Protein AF-A0A8T3RHA5-F1 (afdb_monomer)

Mean predicted aligned error: 19.1 Å

Structure (mmCIF, N/CA/C/O backbone):
data_AF-A0A8T3RHA5-F1
#
_entry.id   AF-A0A8T3RHA5-F1
#
loop_
_atom_site.group_PDB
_atom_site.id
_atom_site.type_symbol
_atom_site.label_atom_id
_atom_site.label_alt_id
_atom_site.label_comp_id
_atom_site.label_asym_id
_atom_site.label_entity_id
_atom_site.label_seq_id
_atom_site.pdbx_PDB_ins_code
_atom_site.Cartn_x
_atom_site.Cartn_y
_atom_site.Cartn_z
_atom_site.occupancy
_atom_site.B_iso_or_equiv
_atom_site.auth_seq_id
_atom_site.auth_comp_id
_atom_site.auth_asym_id
_atom_site.auth_atom_id
_atom_site.pdbx_PDB_model_num
ATOM 1 N N . MET A 1 1 ? -6.673 47.147 -13.069 1.00 56.84 1 MET A N 1
ATOM 2 C CA . MET A 1 1 ? -6.233 45.785 -12.680 1.00 56.84 1 MET A CA 1
ATOM 3 C C . MET A 1 1 ? -7.404 44.906 -12.235 1.00 56.84 1 MET A C 1
ATOM 5 O O . MET A 1 1 ? -7.231 43.702 -12.111 1.00 56.84 1 MET A O 1
ATOM 9 N N . ASP A 1 2 ? -8.610 45.458 -12.094 1.00 55.16 2 ASP A N 1
ATOM 10 C CA . ASP A 1 2 ? -9.750 44.771 -11.469 1.00 55.16 2 ASP A CA 1
ATOM 11 C C . ASP A 1 2 ? -10.465 43.754 -12.381 1.00 55.16 2 ASP A C 1
ATOM 13 O O . ASP A 1 2 ? -11.066 42.797 -11.902 1.00 55.16 2 ASP A O 1
ATOM 17 N N . ILE A 1 3 ? -10.324 43.883 -13.705 1.00 59.19 3 ILE A N 1
ATOM 18 C CA . ILE A 1 3 ? -10.953 42.976 -14.688 1.00 59.19 3 ILE A CA 1
ATOM 19 C C . ILE A 1 3 ? -10.287 41.585 -14.699 1.00 59.19 3 ILE A C 1
ATOM 21 O O . ILE A 1 3 ? -10.956 40.574 -14.906 1.00 59.19 3 ILE A O 1
ATOM 25 N N . ILE A 1 4 ? -8.981 41.507 -14.419 1.00 63.56 4 ILE A N 1
ATOM 26 C CA . ILE A 1 4 ? -8.232 40.237 -14.421 1.00 63.56 4 ILE A CA 1
ATOM 27 C C . ILE A 1 4 ? -8.604 39.385 -13.195 1.00 63.56 4 ILE A C 1
ATOM 29 O O . ILE A 1 4 ? -8.709 38.164 -13.297 1.00 63.56 4 ILE A O 1
ATOM 33 N N . ILE A 1 5 ? -8.889 40.024 -12.055 1.00 67.12 5 ILE A N 1
ATOM 34 C CA . ILE A 1 5 ? -9.324 39.332 -10.833 1.00 67.12 5 ILE A CA 1
ATOM 35 C C . ILE A 1 5 ? -10.761 38.805 -10.996 1.00 67.12 5 ILE A C 1
ATOM 37 O O . ILE A 1 5 ? -11.051 37.677 -10.596 1.00 67.12 5 ILE A O 1
ATOM 41 N N . ALA A 1 6 ? -11.644 39.559 -11.662 1.00 62.78 6 ALA A N 1
ATOM 42 C CA . ALA A 1 6 ? -13.020 39.129 -11.922 1.00 62.78 6 ALA A CA 1
ATOM 43 C C . ALA A 1 6 ? -13.108 37.901 -12.856 1.00 62.78 6 ALA A C 1
ATOM 45 O O . ALA A 1 6 ? -13.913 36.998 -12.616 1.00 62.78 6 ALA A O 1
ATOM 46 N N . LEU A 1 7 ? -12.246 37.815 -13.878 1.00 65.19 7 LEU A N 1
ATOM 47 C CA . LEU A 1 7 ? -12.200 36.667 -14.796 1.00 65.19 7 LEU A CA 1
ATOM 48 C C . LEU A 1 7 ? -11.709 35.377 -14.116 1.00 65.19 7 LEU A C 1
ATOM 50 O O . LEU A 1 7 ? -12.211 34.294 -14.422 1.00 65.19 7 LEU A O 1
ATOM 54 N N . GLY A 1 8 ? -10.788 35.485 -13.153 1.00 70.00 8 GLY A N 1
ATOM 55 C CA . GLY A 1 8 ? -10.297 34.333 -12.390 1.00 70.00 8 GLY A CA 1
ATOM 56 C C . GLY A 1 8 ? -11.379 33.677 -11.525 1.00 70.00 8 GLY A C 1
ATOM 57 O O . GLY A 1 8 ? -11.488 32.451 -11.484 1.00 70.00 8 GLY A O 1
ATOM 58 N N . ILE A 1 9 ? -12.231 34.48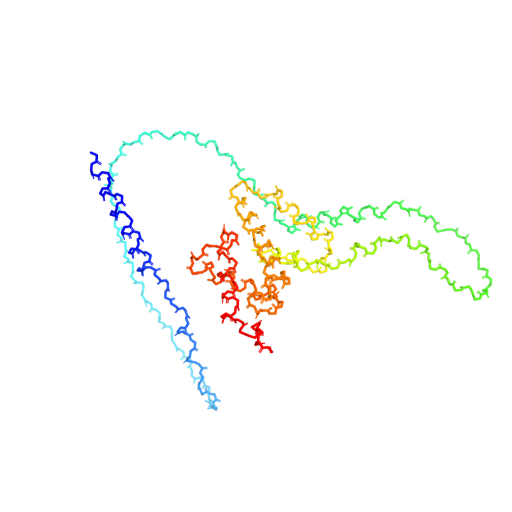5 -10.886 1.00 75.44 9 ILE A N 1
ATOM 59 C CA . ILE A 1 9 ? -13.325 33.986 -10.035 1.00 75.44 9 ILE A CA 1
ATOM 60 C C . ILE A 1 9 ? -14.419 33.327 -10.885 1.00 75.44 9 ILE A C 1
ATOM 62 O O . ILE A 1 9 ? -14.940 32.271 -10.522 1.00 75.44 9 ILE A O 1
ATOM 66 N N . PHE A 1 10 ? -14.730 33.902 -12.050 1.00 77.06 10 PHE A N 1
ATOM 67 C CA . PHE A 1 10 ? -15.734 33.337 -12.950 1.00 77.06 10 PHE A CA 1
ATOM 68 C C . PHE A 1 10 ? -15.288 31.987 -13.536 1.00 77.06 10 PHE A C 1
ATOM 70 O O . PHE A 1 10 ? -16.080 31.046 -13.598 1.00 77.06 10 PHE A O 1
ATOM 77 N N . GLY A 1 11 ? -14.000 31.845 -13.876 1.00 79.69 11 GLY A N 1
ATOM 78 C CA . GLY A 1 11 ? -13.429 30.573 -14.331 1.00 79.69 11 GLY A CA 1
ATOM 79 C C . GLY A 1 11 ? -13.505 29.463 -13.275 1.00 79.69 11 GLY A C 1
ATOM 80 O O . GLY A 1 11 ? -13.880 28.334 -13.594 1.00 79.69 11 GLY A O 1
ATOM 81 N N . ALA A 1 12 ? -13.230 29.786 -12.007 1.00 78.56 12 ALA A N 1
ATOM 82 C CA . ALA A 1 12 ? -13.318 28.824 -10.906 1.00 78.56 12 ALA A CA 1
ATOM 83 C C . ALA A 1 12 ? -14.761 28.349 -10.646 1.00 78.56 12 ALA A C 1
ATOM 85 O O . ALA A 1 12 ? -14.984 27.162 -10.395 1.00 78.56 12 ALA A O 1
ATOM 86 N N . LEU A 1 13 ? -15.750 29.243 -10.764 1.00 81.88 13 LEU A N 1
ATOM 87 C CA . LEU A 1 13 ? -17.167 28.892 -10.616 1.00 81.88 13 LEU A CA 1
ATOM 88 C C . LEU A 1 13 ? -17.661 27.991 -11.753 1.00 81.88 13 LEU A C 1
ATOM 90 O O . LEU A 1 13 ? -18.338 26.997 -11.491 1.00 81.88 13 LEU A O 1
ATOM 94 N N . LEU A 1 14 ? -17.281 28.280 -13.001 1.00 85.75 14 LEU A N 1
ATOM 95 C CA . LEU A 1 14 ? -17.643 27.432 -14.140 1.00 85.75 14 LEU A CA 1
ATOM 96 C C . LEU A 1 14 ? -17.007 26.040 -14.047 1.00 85.75 14 LEU A C 1
ATOM 98 O O . LEU A 1 14 ? -17.673 25.044 -14.331 1.00 85.75 14 LEU A O 1
ATOM 102 N N . PHE A 1 15 ? -15.756 25.952 -13.588 1.00 80.94 15 PHE A N 1
ATOM 103 C CA . PHE A 1 15 ? -15.087 24.668 -13.378 1.00 80.94 15 PHE A CA 1
ATOM 104 C C . PHE A 1 15 ? -15.771 23.835 -12.282 1.00 80.94 15 PHE A C 1
ATOM 106 O O . PHE A 1 15 ? -15.967 22.630 -12.447 1.00 80.94 15 PHE A O 1
ATOM 113 N N . TRP A 1 16 ? -16.215 24.470 -11.193 1.00 83.25 16 TRP A N 1
ATOM 114 C CA . TRP A 1 16 ? -16.942 23.781 -10.125 1.00 83.25 16 TRP A CA 1
ATOM 115 C C . TRP A 1 16 ? -18.323 23.278 -10.580 1.00 83.25 16 TRP A C 1
ATOM 117 O O . TRP A 1 16 ? -18.682 22.130 -10.315 1.00 83.25 16 TRP A O 1
ATOM 127 N N . VAL A 1 17 ? -19.068 24.082 -11.350 1.00 85.94 17 VAL A N 1
ATOM 128 C CA . VAL A 1 17 ? -20.358 23.670 -11.941 1.00 85.94 17 VAL A CA 1
ATOM 129 C C . VAL A 1 17 ? -20.178 22.522 -12.944 1.00 85.94 17 VAL A C 1
ATOM 131 O O . VAL A 1 17 ? -20.989 21.591 -12.973 1.00 85.94 17 VAL A O 1
ATOM 134 N N . PHE A 1 18 ? -19.096 22.531 -13.726 1.00 85.38 18 PHE A N 1
ATOM 135 C CA . PHE A 1 18 ? -18.780 21.453 -14.667 1.00 85.38 18 PHE A CA 1
ATOM 136 C C . PHE A 1 18 ? -18.506 20.116 -13.959 1.00 85.38 18 PHE A C 1
ATOM 138 O O . PHE A 1 18 ? -18.951 19.071 -14.434 1.00 85.38 18 PHE A O 1
ATOM 145 N N . ILE A 1 19 ? -17.840 20.138 -12.796 1.00 80.69 19 ILE A N 1
ATOM 146 C CA . ILE A 1 19 ? -17.592 18.933 -11.986 1.00 80.69 19 ILE A CA 1
ATOM 147 C C . ILE A 1 19 ? -18.890 18.376 -11.385 1.00 80.69 19 ILE A C 1
ATOM 149 O O . ILE A 1 19 ? -19.066 17.160 -11.329 1.00 80.69 19 ILE A O 1
ATOM 153 N N . ILE A 1 20 ? -19.816 19.237 -10.953 1.00 81.69 20 ILE A N 1
ATOM 154 C CA . ILE A 1 20 ? -21.086 18.789 -10.358 1.00 81.69 20 ILE A CA 1
ATOM 155 C C . ILE A 1 20 ? -22.026 18.192 -11.412 1.00 81.69 20 ILE A C 1
ATOM 157 O O . ILE A 1 20 ? -22.727 17.222 -11.129 1.00 81.69 20 ILE A O 1
ATOM 161 N N . THR A 1 21 ? -22.038 18.752 -12.623 1.00 81.19 21 THR A N 1
ATOM 162 C CA . THR A 1 21 ? -22.950 18.321 -13.696 1.00 81.19 21 THR A CA 1
ATOM 163 C C . THR A 1 21 ? -22.458 17.080 -14.441 1.00 81.19 21 THR A C 1
ATOM 165 O O . THR A 1 21 ? -23.276 16.244 -14.811 1.00 81.19 21 THR A O 1
ATOM 168 N N . ASN A 1 22 ? -21.142 16.884 -14.585 1.00 77.56 22 ASN A N 1
ATOM 169 C CA . ASN A 1 22 ? -20.560 15.686 -15.210 1.00 77.56 22 ASN A CA 1
ATOM 170 C C . ASN A 1 22 ? -20.250 14.566 -14.211 1.00 77.56 22 ASN A C 1
ATOM 172 O O . ASN A 1 22 ? -19.233 13.878 -14.320 1.00 77.56 22 ASN A O 1
ATOM 176 N N . LYS A 1 23 ? -21.124 14.356 -13.225 1.00 74.81 23 LYS A N 1
ATOM 177 C CA . LYS A 1 23 ? -21.030 13.171 -12.374 1.00 74.81 23 LYS A CA 1
ATOM 178 C C . LYS A 1 23 ? -21.455 11.958 -13.220 1.00 74.81 23 LYS A C 1
ATOM 180 O O . LYS A 1 23 ? -22.607 11.922 -13.654 1.00 74.81 23 LYS A O 1
ATOM 185 N N . PRO A 1 24 ? -20.565 10.990 -13.513 1.00 67.75 24 PRO A N 1
ATOM 186 C CA . PRO A 1 24 ? -20.936 9.832 -14.318 1.00 67.75 24 PRO A CA 1
ATOM 187 C C . PRO A 1 24 ? -22.054 9.065 -13.607 1.00 67.75 24 PRO A C 1
ATOM 189 O O . PRO A 1 24 ? -21.967 8.822 -12.402 1.00 67.75 24 PRO A O 1
ATOM 192 N N . ALA A 1 25 ? -23.110 8.728 -14.350 1.00 63.47 25 ALA A N 1
ATOM 193 C CA . ALA A 1 25 ? -24.242 7.970 -13.835 1.00 63.47 25 ALA A CA 1
ATOM 194 C C . ALA A 1 25 ? -23.760 6.650 -13.211 1.00 63.47 25 ALA A C 1
ATOM 196 O O . ALA A 1 25 ? -22.963 5.928 -13.813 1.00 63.47 25 ALA A O 1
ATOM 197 N N . ASP A 1 26 ? -24.235 6.360 -11.998 1.00 59.19 26 ASP A N 1
ATOM 198 C CA . ASP A 1 26 ? -23.922 5.134 -11.268 1.00 59.19 26 ASP A CA 1
ATOM 199 C C . ASP A 1 26 ? -24.308 3.898 -12.110 1.00 59.19 26 ASP A C 1
ATOM 201 O O . ASP A 1 26 ? -25.486 3.716 -12.427 1.00 59.19 26 ASP A O 1
ATOM 205 N N . PRO A 1 27 ? -23.361 3.006 -12.460 1.00 61.28 27 PRO A N 1
ATOM 206 C CA . PRO A 1 27 ? -23.638 1.826 -13.284 1.00 61.28 27 PRO A CA 1
ATOM 207 C C . PRO A 1 27 ? -24.358 0.695 -12.525 1.00 61.28 27 PRO A C 1
ATOM 209 O O . PRO A 1 27 ? -24.474 -0.416 -13.032 1.00 61.28 27 PRO A O 1
ATOM 212 N N . THR A 1 28 ? -24.843 0.934 -11.306 1.00 51.81 28 THR A N 1
ATOM 213 C CA . THR A 1 28 ? -25.409 -0.098 -10.420 1.00 51.81 28 THR A CA 1
ATOM 214 C C . THR A 1 28 ? -26.910 -0.344 -10.608 1.00 51.81 28 THR A C 1
ATOM 216 O O . THR A 1 28 ? -27.494 -1.107 -9.842 1.00 51.81 28 THR A O 1
ATOM 219 N N . LEU A 1 29 ? -27.544 0.236 -11.635 1.00 49.81 29 LEU A N 1
ATOM 220 C CA . LEU A 1 29 ? -28.991 0.108 -11.871 1.00 49.81 29 LEU A CA 1
ATOM 221 C C . LEU A 1 29 ? -29.385 -0.778 -13.071 1.00 49.81 29 LEU A C 1
ATOM 223 O O . LEU A 1 29 ? -30.520 -0.704 -13.533 1.00 49.81 29 LEU A O 1
ATOM 227 N N . ILE A 1 30 ? -28.485 -1.640 -13.563 1.00 54.25 30 ILE A N 1
ATOM 228 C CA . ILE A 1 30 ? -28.782 -2.617 -14.631 1.00 54.25 30 ILE A CA 1
ATOM 229 C C . ILE A 1 30 ? -28.371 -4.033 -14.200 1.00 54.25 30 ILE A C 1
ATOM 231 O O . ILE A 1 30 ? -27.588 -4.694 -14.866 1.00 54.25 30 ILE A O 1
ATOM 235 N N . GLU A 1 31 ? -28.867 -4.527 -13.066 1.00 49.19 31 GLU A N 1
ATOM 236 C CA . GLU A 1 31 ? -28.728 -5.958 -12.745 1.00 49.19 31 GLU A CA 1
ATOM 237 C C . GLU A 1 31 ? -29.853 -6.448 -11.829 1.00 49.19 31 GLU A C 1
ATOM 239 O O . GLU A 1 31 ? -29.610 -6.917 -10.729 1.00 49.19 31 GLU A O 1
ATOM 244 N N . ASN A 1 32 ? -31.115 -6.293 -12.251 1.00 47.75 32 ASN A N 1
ATOM 245 C CA . ASN A 1 32 ? -32.265 -6.903 -11.563 1.00 47.75 32 ASN A CA 1
ATOM 246 C C . ASN A 1 32 ? -33.458 -7.182 -12.506 1.00 47.75 32 ASN A C 1
ATOM 248 O O . ASN A 1 32 ? -34.603 -6.945 -12.138 1.00 47.75 32 ASN A O 1
ATOM 252 N N . GLN A 1 33 ? -33.221 -7.690 -13.726 1.00 47.31 33 GLN A N 1
ATOM 253 C CA . GLN A 1 33 ? -34.305 -8.120 -14.637 1.00 47.31 33 GLN A CA 1
ATOM 254 C C . GLN A 1 33 ? -34.046 -9.439 -15.395 1.00 47.31 33 GLN A C 1
ATOM 256 O O . GLN A 1 33 ? -34.536 -9.635 -16.501 1.00 47.31 33 GLN A O 1
ATOM 261 N N . THR A 1 34 ? -33.339 -10.406 -14.805 1.00 50.22 34 THR A N 1
ATOM 262 C CA . THR A 1 34 ? -33.250 -11.764 -15.384 1.00 50.22 34 THR A CA 1
ATOM 263 C C . THR A 1 34 ? -33.382 -12.853 -14.323 1.00 50.22 34 THR A C 1
ATOM 265 O O . THR A 1 34 ? -32.502 -13.689 -14.130 1.00 50.22 34 THR A O 1
ATOM 268 N N . LYS A 1 35 ? -34.515 -12.883 -13.610 1.00 51.19 35 LYS A N 1
ATOM 269 C CA . LYS A 1 35 ? -34.868 -14.059 -12.802 1.00 51.19 35 LYS A CA 1
ATOM 270 C C . LYS A 1 35 ? -36.374 -14.285 -12.701 1.00 51.19 35 LYS A C 1
ATOM 272 O O . LYS A 1 35 ? -36.969 -14.098 -11.650 1.00 51.19 35 LYS A O 1
ATOM 277 N N . ALA A 1 36 ? -36.972 -14.757 -13.787 1.00 48.94 36 ALA A N 1
ATOM 278 C CA . ALA A 1 36 ? -38.169 -15.589 -13.733 1.00 48.94 36 ALA A CA 1
ATOM 279 C C . ALA A 1 36 ? -38.275 -16.417 -15.021 1.00 48.94 36 ALA A C 1
ATOM 281 O O . ALA A 1 36 ? -37.800 -16.004 -16.073 1.00 48.94 36 ALA A O 1
ATOM 282 N N . THR A 1 37 ? -38.918 -17.579 -14.914 1.00 44.78 37 THR A N 1
ATOM 283 C CA . THR A 1 37 ? -39.354 -18.478 -15.999 1.00 44.78 37 THR A CA 1
ATOM 284 C C . THR A 1 37 ? -38.278 -19.253 -16.775 1.00 44.78 37 THR A C 1
ATOM 286 O O . THR A 1 37 ? -37.829 -18.869 -17.848 1.00 44.78 37 THR A O 1
ATOM 289 N N . ARG A 1 38 ? -37.970 -20.463 -16.285 1.00 40.91 38 ARG A N 1
ATOM 290 C CA . ARG A 1 38 ? -37.668 -21.609 -17.157 1.00 40.91 38 ARG A CA 1
ATOM 291 C C . ARG A 1 38 ? -38.440 -22.829 -16.660 1.00 40.91 38 ARG A C 1
ATOM 293 O O . ARG A 1 38 ? -37.955 -23.611 -15.851 1.00 40.91 38 ARG A O 1
ATOM 300 N N . GLY A 1 39 ? -39.678 -22.929 -17.129 1.00 41.97 39 GLY A N 1
ATOM 301 C CA . GLY A 1 39 ? -40.502 -24.127 -17.092 1.00 41.97 39 GLY A CA 1
ATOM 302 C C . GLY A 1 39 ? -41.036 -24.367 -18.500 1.00 41.97 39 GLY A C 1
ATOM 303 O O . GLY A 1 39 ? -41.686 -23.489 -19.046 1.00 41.97 39 GLY A O 1
ATOM 304 N N . SER A 1 40 ? -40.698 -25.535 -19.047 1.00 43.31 40 SER A N 1
ATOM 305 C CA . SER A 1 40 ? -41.425 -26.316 -20.057 1.00 43.31 40 SER A CA 1
ATOM 306 C C . SER A 1 40 ? -41.926 -25.645 -21.353 1.00 43.31 40 SER A C 1
ATOM 308 O O . SER A 1 40 ? -42.877 -24.874 -21.336 1.00 43.31 40 SER A O 1
ATOM 310 N N . GLY A 1 41 ? -41.417 -26.129 -22.494 1.00 41.72 41 GLY A N 1
ATOM 311 C CA . GLY A 1 41 ? -42.283 -26.436 -23.641 1.00 41.72 41 GLY A CA 1
ATOM 312 C C . GLY A 1 41 ? -42.089 -25.644 -24.942 1.00 41.72 41 GLY A C 1
ATOM 313 O O . GLY A 1 41 ? -42.425 -24.472 -25.018 1.00 41.72 41 GLY A O 1
ATOM 314 N N . ALA A 1 42 ? -41.719 -26.404 -25.979 1.00 46.38 42 ALA A N 1
ATOM 315 C CA . ALA A 1 42 ? -42.037 -26.250 -27.409 1.00 46.38 42 ALA A CA 1
ATOM 316 C C . ALA A 1 42 ? -41.146 -25.370 -28.334 1.00 46.38 42 ALA A C 1
ATOM 318 O O . ALA A 1 42 ? -40.593 -24.364 -27.890 1.00 46.38 42 ALA A O 1
ATOM 319 N N . PRO A 1 43 ? -40.980 -25.767 -29.625 1.00 61.44 43 PRO A N 1
ATOM 320 C CA . PRO A 1 43 ? -40.011 -25.180 -30.561 1.00 61.44 43 PRO A CA 1
ATOM 321 C C . PRO A 1 43 ? -40.621 -24.314 -31.695 1.00 61.44 43 PRO A C 1
ATOM 323 O O . PRO A 1 43 ? -41.691 -24.649 -32.191 1.00 61.44 43 PRO A O 1
ATOM 326 N N . LEU A 1 44 ? -39.828 -23.321 -32.165 1.00 45.72 44 LEU A N 1
ATOM 327 C CA . LEU A 1 44 ? -39.878 -22.551 -33.448 1.00 45.72 44 LEU A CA 1
ATOM 328 C C . LEU A 1 44 ? -41.173 -21.746 -33.760 1.00 45.72 44 LEU A C 1
ATOM 330 O O . LEU A 1 44 ? -42.209 -22.074 -33.192 1.00 45.72 44 LEU A O 1
ATOM 334 N N . PRO A 1 45 ? -41.177 -20.689 -34.624 1.00 54.44 45 PRO A N 1
ATOM 335 C CA . PRO A 1 45 ? -40.266 -20.331 -35.736 1.00 54.44 45 PRO A CA 1
ATOM 336 C C . PRO A 1 45 ? -39.661 -18.897 -35.649 1.00 54.44 45 PRO A C 1
ATOM 338 O O . PRO A 1 45 ? -40.075 -18.086 -34.832 1.00 54.44 45 PRO A O 1
ATOM 341 N N . GLU A 1 46 ? -38.494 -18.620 -36.243 1.00 51.50 46 GLU A N 1
ATOM 342 C CA . GLU A 1 46 ? -38.255 -18.028 -37.584 1.00 51.50 46 GLU A CA 1
ATOM 343 C C . GLU A 1 46 ? -38.849 -16.620 -37.828 1.00 51.50 46 GLU A C 1
ATOM 345 O O . GLU A 1 46 ? -40.034 -16.387 -37.623 1.00 51.50 46 GLU A O 1
ATOM 350 N N . GLN A 1 47 ? -38.005 -15.741 -38.399 1.00 42.34 47 GLN A N 1
ATOM 351 C CA . GLN A 1 47 ? -38.253 -14.363 -38.873 1.00 42.34 47 GLN A CA 1
ATOM 352 C C . GLN A 1 47 ? -38.196 -13.282 -37.767 1.00 42.34 47 GLN A C 1
ATOM 354 O O . GLN A 1 47 ? -38.670 -13.479 -36.663 1.00 42.34 47 GLN A O 1
ATOM 359 N N . ARG A 1 48 ? -37.610 -12.093 -37.955 1.00 41.00 48 ARG A N 1
ATOM 360 C CA . ARG A 1 48 ? -37.459 -11.293 -39.174 1.00 41.00 48 ARG A CA 1
ATOM 361 C C . ARG A 1 48 ? -36.403 -10.200 -38.951 1.00 41.00 48 ARG A C 1
ATOM 363 O O . ARG A 1 48 ? -36.302 -9.642 -37.862 1.00 41.00 48 ARG A O 1
ATOM 370 N N . ALA A 1 49 ? -35.662 -9.889 -40.008 1.00 50.38 49 ALA A N 1
ATOM 371 C CA . ALA A 1 49 ? -34.832 -8.700 -40.132 1.00 50.38 49 ALA A CA 1
ATOM 372 C C . ALA A 1 49 ? -35.678 -7.408 -40.134 1.00 50.38 49 ALA A C 1
ATOM 374 O O . ALA A 1 49 ? -36.797 -7.399 -40.649 1.00 50.38 49 ALA A O 1
ATOM 375 N N . GLY A 1 50 ? -35.106 -6.330 -39.597 1.00 47.78 50 GLY A N 1
ATOM 376 C CA . GLY A 1 50 ? -35.582 -4.945 -39.679 1.00 47.78 50 GLY A CA 1
ATOM 377 C C . GLY A 1 50 ? -34.477 -4.041 -39.116 1.00 47.78 50 GLY A C 1
ATOM 378 O O . GLY A 1 50 ? -34.222 -4.091 -37.920 1.00 47.78 50 GLY A O 1
ATOM 379 N N . ASP A 1 51 ? -33.549 -3.522 -39.919 1.00 43.31 51 ASP A N 1
ATOM 380 C CA . ASP A 1 51 ? -33.618 -2.302 -40.742 1.00 43.31 51 ASP A CA 1
ATOM 381 C C . ASP A 1 51 ? -33.908 -1.001 -39.968 1.00 43.31 51 ASP A C 1
ATOM 383 O O . ASP A 1 51 ? -34.967 -0.864 -39.363 1.00 43.31 51 ASP A O 1
ATOM 387 N N . ARG A 1 52 ? -32.999 -0.021 -40.159 1.00 45.84 52 ARG A N 1
ATOM 388 C CA . ARG A 1 52 ? -33.152 1.446 -39.973 1.00 45.84 52 ARG A CA 1
ATOM 389 C C . ARG A 1 52 ? -33.298 1.950 -38.520 1.00 45.84 52 ARG A C 1
ATOM 391 O O . ARG A 1 52 ? -34.022 1.386 -37.726 1.00 45.84 52 ARG A O 1
ATOM 398 N N . GLN A 1 53 ? -32.652 3.028 -38.066 1.00 44.56 53 GLN A N 1
ATOM 399 C CA . GLN A 1 53 ? -32.281 4.283 -38.728 1.00 44.56 53 GLN A CA 1
ATOM 400 C C . GLN A 1 53 ? -31.198 5.015 -37.902 1.00 44.56 53 GLN A C 1
ATOM 402 O O . GLN A 1 53 ? -31.349 5.191 -36.694 1.00 44.56 53 GLN A O 1
ATOM 407 N N . GLN A 1 54 ? -30.142 5.494 -38.569 1.00 48.44 54 GLN A N 1
ATOM 408 C CA . GLN A 1 54 ? -29.392 6.682 -38.141 1.00 48.44 54 GLN A CA 1
ATOM 409 C C . GLN A 1 54 ? -30.310 7.913 -38.197 1.00 48.44 54 GLN A C 1
ATOM 411 O O . GLN A 1 54 ? -31.173 7.993 -39.076 1.00 48.44 54 GLN A O 1
ATOM 416 N N . PRO A 1 55 ? -30.035 8.924 -37.365 1.00 58.06 55 PRO A N 1
ATOM 417 C CA . PRO A 1 55 ? -29.868 10.246 -37.952 1.00 58.06 55 PRO A CA 1
ATOM 418 C C . PRO A 1 55 ? -28.513 10.865 -37.603 1.00 58.06 55 PRO A C 1
ATOM 420 O O . PRO A 1 55 ? -28.118 10.995 -36.445 1.00 58.06 55 PRO A O 1
ATOM 423 N N . GLU A 1 56 ? -27.820 11.257 -38.668 1.00 47.97 56 GLU A N 1
ATOM 424 C CA . GLU A 1 56 ? -26.737 12.226 -38.662 1.00 47.97 56 GLU A CA 1
ATOM 425 C C . GLU A 1 56 ? -27.231 13.574 -38.118 1.00 47.97 56 GLU A C 1
ATOM 427 O O . GLU A 1 56 ? -28.288 14.067 -38.512 1.00 47.97 56 GLU A O 1
ATOM 432 N N . SER A 1 57 ? -26.414 14.237 -37.305 1.00 52.53 57 SER A N 1
ATOM 433 C CA . SER A 1 57 ? -26.481 15.691 -37.174 1.00 52.53 57 SER A CA 1
ATOM 434 C C . SER A 1 57 ? -25.073 16.265 -37.051 1.00 52.53 57 SER A C 1
ATOM 436 O O . SER A 1 57 ? -24.482 16.319 -35.973 1.00 52.53 57 SER A O 1
ATOM 438 N N . LYS A 1 58 ? -24.548 16.685 -38.206 1.00 50.12 58 LYS A N 1
ATOM 439 C CA . LYS A 1 58 ? -23.462 17.662 -38.354 1.00 50.12 58 LYS A CA 1
ATOM 440 C C . LYS A 1 58 ? -23.863 18.994 -37.710 1.00 50.12 58 LYS A C 1
ATOM 442 O O . LYS A 1 58 ? -24.940 19.500 -38.022 1.00 50.12 58 LYS A O 1
ATOM 447 N N . PRO A 1 59 ? -22.945 19.645 -36.989 1.00 57.97 59 PRO A N 1
ATOM 448 C CA . PRO A 1 59 ? -22.856 21.099 -37.020 1.00 57.97 59 PRO A CA 1
ATOM 449 C C . PRO A 1 59 ? -21.611 21.575 -37.786 1.00 57.97 59 PRO A C 1
ATOM 451 O O . PRO A 1 59 ? -20.547 20.959 -37.767 1.00 57.97 59 PRO A O 1
ATOM 454 N N . ALA A 1 60 ? -21.810 22.668 -38.518 1.00 55.44 60 ALA A N 1
ATOM 455 C CA . ALA A 1 60 ? -20.882 23.298 -39.448 1.00 55.44 60 ALA A CA 1
ATOM 456 C C . ALA A 1 60 ? -19.617 23.882 -38.778 1.00 55.44 60 ALA A C 1
ATOM 458 O O . ALA A 1 60 ? -19.656 24.263 -37.607 1.00 55.44 60 ALA A O 1
ATOM 459 N N . PRO A 1 61 ? -18.506 24.024 -39.528 1.00 55.72 61 PRO A N 1
ATOM 460 C CA . PRO A 1 61 ? -17.300 24.679 -39.040 1.00 55.72 61 PRO A CA 1
ATOM 461 C C . PRO A 1 61 ? -17.458 26.208 -39.021 1.00 55.72 61 PRO A C 1
ATOM 463 O O . PRO A 1 61 ? -17.667 26.847 -40.053 1.00 55.72 61 PRO A O 1
ATOM 466 N N . MET A 1 62 ? -17.298 26.799 -37.838 1.00 52.31 62 MET A N 1
ATOM 467 C CA . MET A 1 62 ? -17.082 28.234 -37.661 1.00 52.31 62 MET A CA 1
ATOM 468 C C . MET A 1 62 ? -15.653 28.578 -38.110 1.00 52.31 62 MET A C 1
ATOM 470 O O . MET A 1 62 ? -14.680 28.122 -37.514 1.00 52.31 62 MET A O 1
ATOM 474 N N . LYS A 1 63 ? -15.521 29.383 -39.171 1.00 52.44 63 LYS A N 1
ATOM 475 C CA . LYS A 1 63 ? -14.263 30.050 -39.529 1.00 52.44 63 LYS A CA 1
ATOM 476 C C . LYS A 1 63 ? -14.030 31.201 -38.550 1.00 52.44 63 LYS A C 1
ATOM 478 O O . LYS A 1 63 ? -14.715 32.216 -38.634 1.00 52.44 63 LYS A O 1
ATOM 483 N N . VAL A 1 64 ? -13.049 31.054 -37.666 1.00 54.56 64 VAL A N 1
ATOM 484 C CA . VAL A 1 64 ? -12.437 32.176 -36.947 1.00 54.56 64 VAL A CA 1
ATOM 485 C C . VAL A 1 64 ? -11.079 32.414 -37.594 1.00 54.56 64 VAL A C 1
ATOM 487 O O . VAL A 1 64 ? -10.182 31.581 -37.494 1.00 54.56 64 VAL A O 1
ATOM 490 N N . GLY A 1 65 ? -10.975 33.515 -38.336 1.00 49.28 65 GLY A N 1
ATOM 491 C CA . GLY A 1 65 ? -9.705 34.038 -38.823 1.00 49.28 65 GLY A CA 1
ATOM 492 C C . GLY A 1 65 ? -8.930 34.658 -37.665 1.00 49.28 65 GLY A C 1
ATOM 493 O O . GLY A 1 65 ? -9.493 35.409 -36.870 1.00 49.28 65 GLY A O 1
ATOM 494 N N . GLY A 1 66 ? -7.652 34.319 -37.576 1.00 46.56 66 GLY A N 1
ATOM 495 C CA . GLY A 1 66 ? -6.723 34.852 -36.594 1.00 46.56 66 GLY A CA 1
ATOM 496 C C . GLY A 1 66 ? -5.309 34.494 -37.017 1.00 46.56 66 GLY A C 1
ATOM 497 O O . GLY A 1 66 ? -4.813 33.425 -36.675 1.00 46.56 66 GLY A O 1
ATOM 498 N N . ASP A 1 67 ? -4.701 35.378 -37.803 1.00 52.84 67 ASP A N 1
ATOM 499 C CA . ASP A 1 67 ? -3.277 35.365 -38.114 1.00 52.84 67 ASP A CA 1
ATOM 500 C C . ASP A 1 67 ? -2.474 35.506 -36.818 1.00 52.84 67 ASP A C 1
ATOM 502 O O . ASP A 1 67 ? -2.444 36.579 -36.214 1.00 52.84 67 ASP A O 1
ATOM 506 N N . VAL A 1 68 ? -1.811 34.431 -36.384 1.00 47.91 68 VAL A N 1
ATOM 507 C CA . VAL A 1 68 ? -0.780 34.507 -35.345 1.00 47.91 68 VAL A CA 1
ATOM 508 C C . VAL A 1 68 ? 0.365 33.551 -35.681 1.00 47.91 68 VAL A C 1
ATOM 510 O O . VAL A 1 68 ? 0.213 32.337 -35.652 1.00 47.91 68 VAL A O 1
ATOM 513 N N . ALA A 1 69 ? 1.492 34.175 -36.020 1.00 45.28 69 ALA A N 1
ATOM 514 C CA . ALA A 1 69 ? 2.888 33.778 -35.838 1.00 45.28 69 ALA A CA 1
ATOM 515 C C . ALA A 1 69 ? 3.302 32.293 -35.979 1.00 45.28 69 ALA A C 1
ATOM 517 O O . ALA A 1 69 ? 2.951 31.427 -35.186 1.00 45.28 69 ALA A O 1
ATOM 518 N N . ALA A 1 70 ? 4.183 32.095 -36.964 1.00 51.25 70 ALA A N 1
ATOM 519 C CA . ALA A 1 70 ? 5.204 31.060 -37.139 1.00 51.25 70 ALA A CA 1
ATOM 520 C C . ALA A 1 70 ? 5.386 30.006 -36.014 1.00 51.25 70 ALA A C 1
ATOM 522 O O . ALA A 1 70 ? 5.700 30.362 -34.875 1.00 51.25 70 ALA A O 1
ATOM 523 N N . PRO A 1 71 ? 5.339 28.700 -36.344 1.00 49.31 71 PRO A N 1
ATOM 524 C CA . PRO A 1 71 ? 5.728 27.648 -35.419 1.00 49.31 71 PRO A CA 1
ATOM 525 C C . PRO A 1 71 ? 7.257 27.554 -35.322 1.00 49.31 71 PRO A C 1
ATOM 527 O O . PRO A 1 71 ? 7.948 27.314 -36.312 1.00 49.31 71 PRO A O 1
ATOM 530 N N . LEU A 1 72 ? 7.776 27.716 -34.104 1.00 48.12 72 LEU A N 1
ATOM 531 C CA . LEU A 1 72 ? 9.111 27.255 -33.732 1.00 48.12 72 LEU A CA 1
ATOM 532 C C . LEU A 1 72 ? 9.194 25.739 -33.942 1.00 48.12 72 LEU A C 1
ATOM 534 O O . LEU A 1 72 ? 8.346 24.987 -33.458 1.00 48.12 72 LEU A O 1
ATOM 538 N N . GLU A 1 73 ? 10.238 25.307 -34.641 1.00 39.53 73 GLU A N 1
ATOM 539 C CA . GLU A 1 73 ? 10.584 23.903 -34.810 1.00 39.53 73 GLU A CA 1
ATOM 540 C C . GLU A 1 73 ? 10.823 23.241 -33.447 1.00 39.53 73 GLU A C 1
ATOM 542 O O . GLU A 1 73 ? 11.839 23.451 -32.785 1.00 39.53 73 GLU A O 1
ATOM 547 N N . ALA A 1 74 ? 9.860 22.429 -33.015 1.00 42.06 74 ALA A N 1
ATOM 548 C CA . ALA A 1 74 ? 10.037 21.513 -31.905 1.00 42.06 74 ALA A CA 1
ATOM 549 C C . ALA A 1 74 ? 10.762 20.269 -32.425 1.00 42.06 74 ALA A C 1
ATOM 551 O O . ALA A 1 74 ? 10.169 19.385 -33.045 1.00 42.06 74 ALA A O 1
ATOM 552 N N . THR A 1 75 ? 12.065 20.216 -32.167 1.00 45.66 75 THR A N 1
ATOM 553 C CA . THR A 1 75 ? 12.924 19.049 -32.354 1.00 45.66 75 THR A CA 1
ATOM 554 C C . THR A 1 75 ? 12.307 17.843 -31.645 1.00 45.66 75 THR A C 1
ATOM 556 O O . THR A 1 75 ? 12.386 17.705 -30.424 1.00 45.66 75 THR A O 1
ATOM 559 N N . GLY A 1 76 ? 11.671 16.962 -32.417 1.00 36.19 76 GLY A N 1
ATOM 560 C CA . GLY A 1 76 ? 11.107 15.712 -31.930 1.00 36.19 76 GLY A CA 1
ATOM 561 C C . GLY A 1 76 ? 12.202 14.803 -31.382 1.00 36.19 76 GLY A C 1
ATOM 562 O O . GLY A 1 76 ? 12.867 14.091 -32.130 1.00 36.19 76 GLY A O 1
ATOM 563 N N . HIS A 1 77 ? 12.382 14.794 -30.063 1.00 43.41 77 HIS A N 1
ATOM 564 C CA . HIS A 1 77 ? 13.015 13.669 -29.390 1.00 43.41 77 HIS A CA 1
ATOM 565 C C . HIS A 1 77 ? 12.014 12.522 -29.391 1.00 43.41 77 HIS A C 1
ATOM 567 O O . HIS A 1 77 ? 11.033 12.518 -28.648 1.00 43.41 77 HIS A O 1
ATOM 573 N N . ALA A 1 78 ? 12.252 11.571 -30.292 1.00 40.06 78 ALA A N 1
ATOM 574 C CA . ALA A 1 78 ? 11.548 10.308 -30.341 1.00 40.06 78 ALA A CA 1
ATOM 575 C C . ALA A 1 78 ? 11.585 9.668 -28.948 1.00 40.06 78 ALA A C 1
ATOM 577 O O . ALA A 1 78 ? 12.622 9.175 -28.503 1.00 40.06 78 ALA A O 1
ATOM 578 N N . ALA A 1 79 ? 10.439 9.695 -28.266 1.00 41.88 79 ALA A N 1
ATOM 579 C CA . ALA A 1 79 ? 10.192 8.905 -27.079 1.00 41.88 79 ALA A CA 1
ATOM 580 C C . ALA A 1 79 ? 10.562 7.456 -27.409 1.00 41.88 79 ALA A C 1
ATOM 582 O O . ALA A 1 79 ? 9.927 6.805 -28.247 1.00 41.88 79 ALA A O 1
ATOM 583 N N . GLY A 1 80 ? 11.649 6.985 -26.796 1.00 42.78 80 GLY A N 1
ATOM 584 C CA . GLY A 1 80 ? 12.086 5.607 -26.893 1.00 42.78 80 GLY A CA 1
ATOM 585 C C . GLY A 1 80 ? 10.925 4.724 -26.474 1.00 42.78 80 GLY A C 1
ATOM 586 O O . GLY A 1 80 ? 10.542 4.703 -25.306 1.00 42.78 80 GLY A O 1
ATOM 587 N N . ARG A 1 81 ? 10.328 4.024 -27.441 1.00 46.69 81 ARG A N 1
ATOM 588 C CA . ARG A 1 81 ? 9.3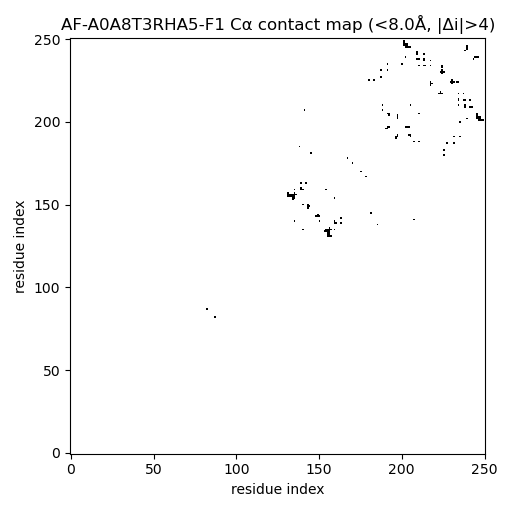26 2.998 -27.171 1.00 46.69 81 ARG A CA 1
ATOM 589 C C . ARG A 1 81 ? 10.004 1.970 -26.276 1.00 46.69 81 ARG A C 1
ATOM 591 O O . ARG A 1 81 ? 10.860 1.216 -26.739 1.00 46.69 81 ARG A O 1
ATOM 598 N N . GLY A 1 82 ? 9.671 1.999 -24.987 1.00 47.97 82 GLY A N 1
ATOM 599 C CA . GLY A 1 82 ? 10.130 1.007 -24.029 1.00 47.97 82 GLY A CA 1
ATOM 600 C C . GLY A 1 82 ? 9.830 -0.372 -24.597 1.00 47.97 82 GLY A C 1
ATOM 601 O O . GLY A 1 82 ? 8.689 -0.655 -24.969 1.00 47.97 82 GLY A O 1
ATOM 602 N N . ARG A 1 83 ? 10.866 -1.207 -24.735 1.00 53.56 83 ARG A N 1
ATOM 603 C CA . ARG A 1 83 ? 10.679 -2.583 -25.196 1.00 53.56 83 ARG A CA 1
ATOM 604 C C . ARG A 1 83 ? 9.657 -3.269 -24.284 1.00 53.56 83 ARG A C 1
ATOM 606 O O . ARG A 1 83 ? 9.729 -3.089 -23.063 1.00 53.56 83 ARG A O 1
ATOM 613 N N . PRO A 1 84 ? 8.713 -4.043 -24.836 1.00 51.22 84 PRO A N 1
ATOM 614 C CA . PRO A 1 84 ? 7.743 -4.758 -24.027 1.00 51.22 84 PRO A CA 1
ATOM 615 C C . PRO A 1 84 ? 8.470 -5.705 -23.055 1.00 51.22 84 PRO A C 1
ATOM 617 O O . PRO A 1 84 ? 9.236 -6.577 -23.458 1.00 51.22 84 PRO A O 1
ATOM 620 N N . MET A 1 85 ? 8.185 -5.550 -21.756 1.00 56.78 85 MET A N 1
ATOM 621 C CA . MET A 1 85 ? 8.697 -6.355 -20.631 1.00 56.78 85 MET A CA 1
ATOM 622 C C . MET A 1 85 ? 8.825 -7.882 -20.854 1.00 56.78 85 MET A C 1
ATOM 624 O O . MET A 1 85 ? 9.785 -8.454 -20.331 1.00 56.78 85 MET A O 1
ATOM 628 N N . PRO A 1 86 ? 7.941 -8.591 -21.596 1.00 62.53 86 PRO A N 1
ATOM 629 C CA . PRO A 1 86 ? 8.141 -10.022 -21.851 1.00 62.53 86 PRO A CA 1
ATOM 630 C C . PRO A 1 86 ? 9.443 -10.364 -22.595 1.00 62.53 86 PRO A C 1
ATOM 632 O O . PRO A 1 86 ? 9.973 -11.455 -22.392 1.00 62.53 86 PRO A O 1
ATOM 635 N N . GLU A 1 87 ? 9.982 -9.454 -23.409 1.00 59.72 87 GLU A N 1
ATOM 636 C CA . GLU A 1 87 ? 11.196 -9.695 -24.200 1.00 59.72 87 GLU A CA 1
ATOM 637 C C . GLU A 1 87 ? 12.466 -9.663 -23.328 1.00 59.72 87 GLU A C 1
ATOM 639 O O . GLU A 1 87 ? 13.335 -10.524 -23.453 1.00 59.72 87 GLU A O 1
ATOM 644 N N . VAL A 1 88 ? 12.512 -8.762 -22.339 1.00 60.84 88 VAL A N 1
ATOM 645 C CA . VAL A 1 88 ? 13.633 -8.638 -21.386 1.00 60.84 88 VAL A CA 1
ATOM 646 C C . VAL A 1 88 ? 13.755 -9.886 -20.499 1.00 60.84 88 VAL A C 1
ATOM 648 O O . VAL A 1 88 ? 14.854 -10.368 -20.225 1.00 60.84 88 VAL A O 1
ATOM 651 N N . LEU A 1 89 ? 12.625 -10.472 -20.091 1.00 60.47 89 LEU A N 1
ATOM 652 C CA . LEU A 1 89 ? 12.609 -11.692 -19.274 1.00 60.47 89 LEU A CA 1
ATOM 653 C C . LEU A 1 89 ? 13.091 -12.933 -20.044 1.00 60.47 89 LEU A C 1
ATOM 655 O O . LEU A 1 89 ? 13.656 -13.849 -19.439 1.00 60.47 89 LEU A O 1
ATOM 659 N N . ALA A 1 90 ? 12.886 -12.980 -21.363 1.00 66.75 90 ALA A N 1
ATOM 660 C CA . ALA A 1 90 ? 13.391 -14.063 -22.206 1.00 66.75 90 ALA A CA 1
ATOM 661 C C . ALA A 1 90 ? 14.918 -13.983 -22.375 1.00 66.75 90 ALA A C 1
ATOM 663 O O . ALA A 1 90 ? 15.601 -15.009 -22.330 1.00 66.75 90 ALA A O 1
ATOM 664 N N . GLU A 1 91 ? 15.461 -12.771 -22.493 1.00 62.94 91 GLU A N 1
ATOM 665 C CA . GLU A 1 91 ? 16.896 -12.530 -22.666 1.00 62.94 91 GLU A CA 1
ATOM 666 C C . GLU A 1 91 ? 17.694 -12.875 -21.394 1.00 62.94 91 GLU A C 1
ATOM 668 O O . GLU A 1 91 ? 18.703 -13.580 -21.469 1.00 62.94 91 GLU A O 1
ATOM 673 N N . ILE A 1 92 ? 17.172 -12.529 -20.208 1.00 62.84 92 ILE A N 1
ATOM 674 C CA . ILE A 1 92 ? 17.772 -12.906 -18.912 1.00 62.84 92 ILE A CA 1
ATOM 675 C C . ILE A 1 92 ? 17.801 -14.434 -18.730 1.00 62.84 92 ILE A C 1
ATOM 677 O O . ILE A 1 92 ? 18.797 -14.994 -18.263 1.00 62.84 92 ILE A O 1
ATOM 681 N N . ARG A 1 93 ? 16.740 -15.146 -19.139 1.00 64.94 93 ARG A N 1
ATOM 682 C CA . ARG A 1 93 ? 16.707 -16.621 -19.081 1.00 64.94 93 ARG A CA 1
ATOM 683 C C . ARG A 1 93 ? 17.712 -17.263 -20.039 1.00 64.94 93 ARG A C 1
ATOM 685 O O . ARG A 1 93 ? 18.335 -18.259 -19.675 1.00 64.94 93 ARG A O 1
ATOM 692 N N . LYS A 1 94 ? 17.903 -16.689 -21.231 1.00 64.62 94 LYS A N 1
ATOM 693 C CA . LYS A 1 94 ? 18.856 -17.191 -22.233 1.00 64.62 94 LYS A CA 1
ATOM 694 C C . LYS A 1 94 ? 20.313 -16.967 -21.805 1.00 64.62 94 LYS A C 1
ATOM 696 O O . LYS A 1 94 ? 21.130 -17.869 -21.970 1.00 64.62 94 LYS A O 1
ATOM 701 N N . ALA A 1 95 ? 20.619 -15.827 -21.183 1.00 61.59 95 ALA A N 1
ATOM 702 C CA . ALA A 1 95 ? 21.950 -15.534 -20.646 1.00 61.59 95 ALA A CA 1
ATOM 703 C C . ALA A 1 95 ? 22.338 -16.461 -19.476 1.00 61.59 95 ALA A C 1
ATOM 705 O O . ALA A 1 95 ? 23.473 -16.929 -19.407 1.00 61.59 95 ALA A O 1
ATOM 706 N N . ASN A 1 96 ? 21.388 -16.807 -18.597 1.00 56.78 96 ASN A N 1
ATOM 707 C CA . ASN A 1 96 ? 21.653 -17.721 -17.479 1.00 56.78 96 ASN A CA 1
ATOM 708 C C . ASN A 1 96 ? 21.823 -19.187 -17.915 1.00 56.78 96 ASN A C 1
ATOM 710 O O . ASN A 1 96 ? 22.611 -19.916 -17.315 1.00 56.78 96 ASN A O 1
ATOM 714 N N . ALA A 1 97 ? 21.132 -19.624 -18.974 1.00 58.31 97 ALA A N 1
ATOM 715 C CA . ALA A 1 97 ? 21.299 -20.973 -19.521 1.00 58.31 97 ALA A CA 1
ATOM 716 C C . ALA A 1 97 ? 22.686 -21.179 -20.164 1.00 58.31 97 ALA A C 1
ATOM 718 O O . ALA A 1 97 ? 23.266 -22.256 -20.042 1.00 58.31 97 ALA A O 1
ATOM 719 N N . ALA A 1 98 ? 23.253 -20.140 -20.789 1.00 55.47 98 ALA A N 1
ATOM 720 C CA . ALA A 1 98 ? 24.584 -20.198 -21.399 1.00 55.47 98 ALA A CA 1
ATOM 721 C C . ALA A 1 98 ? 25.726 -20.281 -20.364 1.00 55.47 98 ALA A C 1
ATOM 723 O O . ALA A 1 98 ? 26.768 -20.874 -20.636 1.00 55.47 98 ALA A O 1
ATOM 724 N N . ALA A 1 99 ? 25.524 -19.753 -19.153 1.00 56.06 99 ALA A N 1
ATOM 725 C CA . ALA A 1 99 ? 26.539 -19.747 -18.098 1.00 56.06 99 ALA A CA 1
ATOM 726 C C . ALA A 1 99 ? 26.744 -21.112 -17.403 1.00 56.06 99 ALA A C 1
ATOM 728 O O . ALA A 1 99 ? 27.733 -21.290 -16.694 1.00 56.06 99 ALA A O 1
ATOM 729 N N . MET A 1 100 ? 25.849 -22.091 -17.600 1.00 52.75 100 MET A N 1
ATOM 730 C CA . MET A 1 100 ? 25.949 -23.417 -16.961 1.00 52.75 100 MET A CA 1
ATOM 731 C C . MET A 1 100 ? 26.606 -24.496 -17.836 1.00 52.75 100 MET A C 1
ATOM 733 O O . MET A 1 100 ? 26.660 -25.655 -17.431 1.00 52.75 100 MET A O 1
ATOM 737 N N . SER A 1 101 ? 27.137 -24.133 -19.008 1.00 50.44 101 SER A N 1
ATOM 738 C CA . SER A 1 101 ? 27.653 -25.084 -20.000 1.00 50.44 101 SER A CA 1
ATOM 739 C C . SER A 1 101 ? 29.180 -25.092 -20.268 1.00 50.44 101 SER A C 1
ATOM 741 O O . SER A 1 101 ? 29.540 -25.361 -21.414 1.00 50.44 101 SER A O 1
ATOM 743 N N . PRO A 1 102 ? 30.113 -24.849 -19.310 1.00 49.00 102 PRO A N 1
ATOM 744 C CA . PRO A 1 102 ? 31.541 -25.046 -19.600 1.00 49.00 102 PRO A CA 1
ATOM 745 C C . PRO A 1 102 ? 32.206 -26.259 -18.925 1.00 49.00 102 PRO A C 1
ATOM 747 O O . PRO A 1 102 ? 33.373 -26.516 -19.202 1.00 49.00 102 PRO A O 1
ATOM 750 N N . PHE A 1 103 ? 31.538 -27.040 -18.068 1.00 47.88 103 PHE A N 1
ATOM 751 C CA . PHE A 1 103 ? 32.195 -28.195 -17.432 1.00 47.88 103 PHE A CA 1
ATOM 752 C C . PHE A 1 103 ? 32.047 -29.470 -18.267 1.00 47.88 103 PHE A C 1
ATOM 754 O O . PHE A 1 103 ? 31.320 -30.397 -17.914 1.00 47.88 103 PHE A O 1
ATOM 761 N N . GLY A 1 104 ? 32.764 -29.501 -19.392 1.00 57.25 104 GLY A N 1
ATOM 762 C CA . GLY A 1 104 ? 33.017 -30.710 -20.169 1.00 57.25 104 GLY A CA 1
ATOM 763 C C . GLY A 1 104 ? 33.875 -31.697 -19.379 1.00 57.25 104 GLY A C 1
ATOM 764 O O . GLY A 1 104 ? 35.098 -31.695 -19.498 1.00 57.25 104 GLY A O 1
ATOM 765 N N . LEU A 1 105 ? 33.240 -32.540 -18.563 1.00 50.69 105 LEU A N 1
ATOM 766 C CA . LEU A 1 105 ? 33.910 -33.665 -17.917 1.00 50.69 105 LEU A CA 1
ATOM 767 C C . LEU A 1 105 ? 33.778 -34.922 -18.795 1.00 50.69 105 LEU A C 1
ATOM 769 O O . LEU A 1 105 ? 32.656 -35.335 -19.098 1.00 50.69 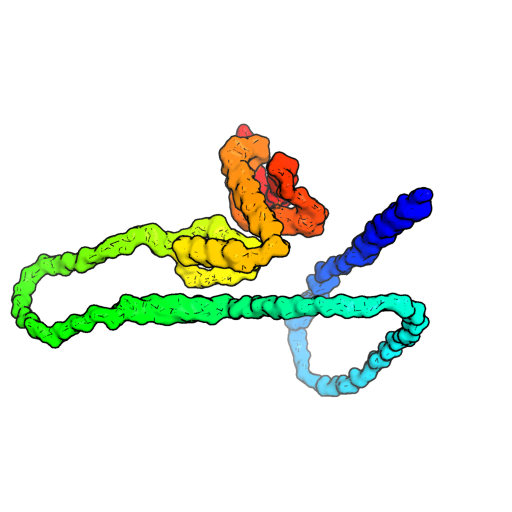105 LEU A O 1
ATOM 773 N N . PRO A 1 106 ? 34.896 -35.540 -19.217 1.00 45.84 106 PRO A N 1
ATOM 774 C CA . PRO A 1 106 ? 34.870 -36.765 -20.000 1.00 45.84 106 PRO A CA 1
ATOM 775 C C . PRO A 1 106 ? 34.416 -37.952 -19.142 1.00 45.84 106 PRO A C 1
ATOM 777 O O . PRO A 1 106 ? 34.985 -38.247 -18.091 1.00 45.84 106 PRO A O 1
ATOM 780 N N . ALA A 1 107 ? 33.407 -38.673 -19.627 1.00 51.94 107 ALA A N 1
ATOM 781 C CA . ALA A 1 107 ? 32.981 -39.950 -19.075 1.00 51.94 107 ALA A CA 1
ATOM 782 C C . ALA A 1 107 ? 34.019 -41.030 -19.422 1.00 51.94 107 ALA A C 1
ATOM 784 O O . ALA A 1 107 ? 33.988 -41.597 -20.515 1.00 51.94 107 ALA A O 1
ATOM 785 N N . ARG A 1 108 ? 34.968 -41.317 -18.522 1.00 45.81 108 ARG A N 1
ATOM 786 C CA . ARG A 1 108 ? 35.875 -42.460 -18.707 1.00 45.81 108 ARG A CA 1
ATOM 787 C C . ARG A 1 108 ? 36.280 -43.122 -17.387 1.00 45.81 108 ARG A C 1
ATOM 789 O O . ARG A 1 108 ? 37.162 -42.645 -16.691 1.00 45.81 108 ARG A O 1
ATOM 796 N N . GLY A 1 109 ? 35.633 -44.260 -17.120 1.00 50.03 109 GLY A N 1
ATOM 797 C CA . GLY A 1 109 ? 36.208 -45.455 -16.492 1.00 50.03 109 GLY A CA 1
ATOM 798 C C . GLY A 1 109 ? 36.589 -45.394 -15.013 1.00 50.03 109 GLY A C 1
ATOM 799 O O . GLY A 1 109 ? 37.738 -45.122 -14.692 1.00 50.03 109 GLY A O 1
ATOM 800 N N . LEU A 1 110 ? 35.679 -45.822 -14.133 1.00 46.16 110 LEU A N 1
ATOM 801 C CA . LEU A 1 110 ? 36.021 -46.367 -12.815 1.00 46.16 110 LEU A CA 1
ATOM 802 C C . LEU A 1 110 ? 35.242 -47.672 -12.606 1.00 46.16 110 LEU A C 1
ATOM 804 O O . LEU A 1 110 ? 34.023 -47.715 -12.758 1.00 46.16 110 LEU A O 1
ATOM 808 N N . ALA A 1 111 ? 35.987 -48.743 -12.338 1.00 60.22 111 ALA A N 1
ATOM 809 C CA . ALA A 1 111 ? 35.489 -50.095 -12.116 1.00 60.22 111 ALA A CA 1
ATOM 810 C C . ALA A 1 111 ? 34.638 -50.195 -10.829 1.00 60.22 111 ALA A C 1
ATOM 812 O O . ALA A 1 111 ? 34.853 -49.419 -9.894 1.00 60.22 111 ALA A O 1
ATOM 813 N N . PRO A 1 112 ? 33.695 -51.153 -10.750 1.00 49.25 112 PRO A N 1
ATOM 814 C CA . PRO A 1 112 ? 32.842 -51.328 -9.579 1.00 49.25 112 PRO A CA 1
ATOM 815 C C . PRO A 1 112 ? 33.635 -51.877 -8.381 1.00 49.25 112 PRO A C 1
ATOM 817 O O . PRO A 1 112 ? 34.154 -52.990 -8.425 1.00 49.25 112 PRO A O 1
ATOM 820 N N . GLN A 1 113 ? 33.697 -51.104 -7.29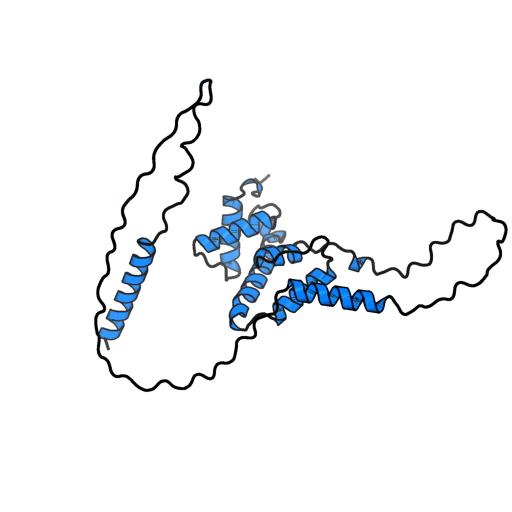3 1.00 57.66 113 GLN A N 1
ATOM 821 C CA . GLN A 1 113 ? 34.073 -51.603 -5.966 1.00 57.66 113 GLN A CA 1
ATOM 822 C C . GLN A 1 113 ? 32.830 -52.194 -5.269 1.00 57.66 113 GLN A C 1
ATOM 824 O O . GLN A 1 113 ? 31.764 -51.572 -5.321 1.00 57.66 113 GLN A O 1
ATOM 829 N N . PRO A 1 114 ? 32.928 -53.368 -4.617 1.00 56.66 114 PRO A N 1
ATOM 830 C CA . PRO A 1 114 ? 31.819 -53.957 -3.871 1.00 56.66 114 PRO A CA 1
ATOM 831 C C . PRO A 1 114 ? 31.473 -53.137 -2.618 1.00 56.66 114 PRO A C 1
ATOM 833 O O . PRO A 1 114 ? 32.340 -52.664 -1.887 1.00 56.66 114 PRO A O 1
ATOM 836 N N . ALA A 1 115 ? 30.169 -52.969 -2.409 1.00 50.47 115 ALA A N 1
ATOM 837 C CA . ALA A 1 115 ? 29.549 -52.036 -1.483 1.00 50.47 115 ALA A CA 1
ATOM 838 C C . ALA A 1 115 ? 29.675 -52.437 -0.002 1.00 50.47 115 ALA A C 1
ATOM 840 O O . ALA A 1 115 ? 29.155 -53.467 0.421 1.00 50.47 115 ALA A O 1
ATOM 841 N N . GLY A 1 116 ? 30.252 -51.547 0.807 1.00 63.88 116 GLY A N 1
ATOM 842 C CA . GLY A 1 116 ? 29.770 -51.326 2.174 1.00 63.88 116 GLY A CA 1
ATOM 843 C C . GLY A 1 116 ? 28.587 -50.342 2.152 1.00 63.88 116 GLY A C 1
ATOM 844 O O . GLY A 1 116 ? 28.473 -49.578 1.190 1.00 63.88 116 GLY A O 1
ATOM 845 N N . PRO A 1 117 ? 27.699 -50.319 3.167 1.00 59.25 117 PRO A N 1
ATOM 846 C CA . PRO A 1 117 ? 26.603 -49.356 3.258 1.00 59.25 117 PRO A CA 1
ATOM 847 C C . PRO A 1 117 ? 27.155 -47.969 3.608 1.00 59.25 117 PRO A C 1
ATOM 849 O O . PRO A 1 117 ? 27.059 -47.482 4.731 1.00 59.25 117 PRO A O 1
ATOM 852 N N . VAL A 1 118 ? 27.776 -47.336 2.621 1.00 55.84 118 VAL A N 1
ATOM 853 C CA . VAL A 1 118 ? 28.145 -45.931 2.658 1.00 55.84 118 VAL A CA 1
ATOM 854 C C . VAL A 1 118 ? 26.913 -45.189 2.172 1.00 55.84 118 VAL A C 1
ATOM 856 O O . VAL A 1 118 ? 26.625 -45.162 0.976 1.00 55.84 118 VAL A O 1
ATOM 859 N N . THR A 1 119 ? 26.138 -44.635 3.104 1.00 60.94 119 THR A N 1
ATOM 860 C CA . THR A 1 119 ? 25.147 -43.600 2.788 1.00 60.94 119 THR A CA 1
ATOM 861 C C . THR A 1 119 ? 25.839 -42.600 1.864 1.00 60.94 119 THR A C 1
ATOM 863 O O . THR A 1 119 ? 26.860 -42.049 2.286 1.00 60.94 119 THR A O 1
ATOM 866 N N . PRO A 1 120 ? 25.374 -42.399 0.616 1.00 58.81 120 PRO A N 1
ATOM 867 C CA . PRO A 1 120 ? 26.001 -41.454 -0.291 1.00 58.81 120 PRO A CA 1
ATOM 868 C C . PRO A 1 120 ? 26.060 -40.108 0.418 1.00 58.81 120 PRO A C 1
ATOM 870 O O . PRO A 1 120 ? 25.019 -39.516 0.704 1.00 58.81 120 PRO A O 1
ATOM 873 N N . ALA A 1 121 ? 27.269 -39.671 0.778 1.00 57.53 121 ALA A N 1
ATOM 874 C CA . ALA A 1 121 ? 27.493 -38.333 1.282 1.00 57.53 121 ALA A CA 1
ATOM 875 C C . ALA A 1 121 ? 27.006 -37.400 0.174 1.00 57.53 121 ALA A C 1
ATOM 877 O O . ALA A 1 121 ? 27.610 -37.335 -0.900 1.00 57.53 121 ALA A O 1
ATOM 878 N N . GLU A 1 122 ? 25.834 -36.802 0.400 1.00 62.09 122 GLU A N 1
ATOM 879 C CA . GLU A 1 122 ? 25.190 -35.880 -0.522 1.00 62.09 122 GLU A CA 1
ATOM 880 C C . GLU A 1 122 ? 26.265 -34.862 -0.921 1.00 62.09 122 GLU A C 1
ATOM 882 O O . GLU A 1 122 ? 26.868 -34.262 -0.025 1.00 62.09 122 GLU A O 1
ATOM 887 N N . PRO A 1 123 ? 26.600 -34.741 -2.221 1.00 59.31 123 PRO A N 1
ATOM 888 C CA . PRO A 1 123 ? 27.731 -33.939 -2.657 1.00 59.31 123 PRO A CA 1
ATOM 889 C C . PRO A 1 123 ? 27.545 -32.555 -2.077 1.00 59.31 123 PRO A C 1
ATOM 891 O O . PRO A 1 123 ? 26.492 -31.958 -2.302 1.00 59.31 123 PRO A O 1
ATOM 894 N N . ASP A 1 124 ? 28.545 -32.129 -1.306 1.00 53.62 124 ASP A N 1
ATOM 895 C CA . ASP A 1 124 ? 28.607 -30.916 -0.505 1.00 53.62 124 ASP A CA 1
ATOM 896 C C . ASP A 1 124 ? 27.991 -29.762 -1.300 1.00 53.62 124 ASP A C 1
ATOM 898 O O . ASP A 1 124 ? 28.624 -29.125 -2.153 1.00 53.62 124 ASP A O 1
ATOM 902 N N . ARG A 1 125 ? 26.670 -29.596 -1.133 1.00 56.31 125 ARG A N 1
ATOM 903 C CA . ARG A 1 125 ? 25.868 -28.635 -1.875 1.00 56.31 125 ARG A CA 1
ATOM 904 C C . ARG A 1 125 ? 26.328 -27.323 -1.306 1.00 56.31 125 ARG A C 1
ATOM 906 O O . ARG A 1 125 ? 25.758 -26.893 -0.308 1.00 56.31 125 ARG A O 1
ATOM 913 N N . LYS A 1 126 ? 27.360 -26.730 -1.925 1.00 55.22 126 LYS A N 1
ATOM 914 C CA . LYS A 1 126 ? 27.780 -25.338 -1.756 1.00 55.22 126 LYS A CA 1
ATOM 915 C C . LYS A 1 126 ? 26.503 -24.561 -1.550 1.00 55.22 126 LYS A C 1
ATOM 917 O O . LYS A 1 126 ? 25.710 -24.427 -2.485 1.00 55.22 126 LYS A O 1
ATOM 922 N N . SER A 1 127 ? 26.231 -24.259 -0.287 1.00 56.41 127 SER A N 1
ATOM 923 C CA . SER A 1 127 ? 24.880 -23.991 0.163 1.00 56.41 127 SER A CA 1
ATOM 924 C C . SER A 1 127 ? 24.494 -22.696 -0.505 1.00 56.41 127 SER A C 1
ATOM 926 O O . SER A 1 127 ? 24.948 -21.630 -0.105 1.00 56.41 127 SER A O 1
ATOM 928 N N . VAL A 1 128 ? 23.732 -22.788 -1.602 1.00 53.62 128 VAL A N 1
ATOM 929 C CA . VAL A 1 128 ? 23.173 -21.601 -2.237 1.00 53.62 128 VAL A CA 1
ATOM 930 C C . VAL A 1 128 ? 22.479 -20.895 -1.085 1.00 53.62 128 VAL A C 1
ATOM 932 O O . VAL A 1 128 ? 21.599 -21.521 -0.476 1.00 53.62 128 VAL A O 1
ATOM 935 N N . PRO A 1 129 ? 22.940 -19.695 -0.687 1.00 59.44 129 PRO A N 1
ATOM 936 C CA . PRO A 1 129 ? 22.573 -19.137 0.599 1.00 59.44 129 PRO A CA 1
ATOM 937 C C . PRO A 1 129 ? 21.054 -19.146 0.656 1.00 59.44 129 PRO A C 1
ATOM 939 O O . PRO A 1 129 ? 20.403 -18.651 -0.268 1.00 59.44 129 PRO A O 1
ATOM 942 N N . ARG A 1 130 ? 20.488 -19.791 1.692 1.00 60.19 130 ARG A N 1
ATOM 943 C CA . ARG A 1 130 ? 19.041 -20.080 1.833 1.00 60.19 130 ARG A CA 1
ATOM 944 C C . ARG A 1 130 ? 18.152 -18.853 1.565 1.00 60.19 130 ARG A C 1
ATOM 946 O O . ARG A 1 130 ? 16.964 -18.987 1.296 1.00 60.19 130 ARG A O 1
ATOM 953 N N . GLN A 1 131 ? 18.744 -17.666 1.625 1.00 57.62 131 GLN A N 1
ATOM 954 C CA . GLN A 1 131 ? 18.202 -16.371 1.248 1.00 57.62 131 GLN A CA 1
ATOM 955 C C . GLN A 1 131 ? 17.649 -16.294 -0.189 1.00 57.62 131 GLN A C 1
ATOM 957 O O . GLN A 1 131 ? 16.535 -15.800 -0.343 1.00 57.62 131 GLN A O 1
ATOM 962 N N . LYS A 1 132 ? 18.325 -16.858 -1.207 1.00 57.81 132 LYS A N 1
ATOM 963 C CA . LYS A 1 132 ? 17.906 -16.739 -2.626 1.00 57.81 132 LYS A CA 1
ATOM 964 C C . LYS A 1 132 ? 16.581 -17.441 -2.951 1.00 57.81 132 LYS A C 1
ATOM 966 O O . LYS A 1 132 ? 15.934 -17.135 -3.943 1.00 57.81 132 LYS A O 1
ATOM 971 N N . ARG A 1 133 ? 16.155 -18.394 -2.113 1.00 65.06 133 ARG A N 1
ATOM 972 C CA . ARG A 1 133 ? 14.888 -19.135 -2.279 1.00 65.06 133 ARG A CA 1
ATOM 973 C C . ARG A 1 133 ? 13.725 -18.540 -1.487 1.00 65.06 133 ARG A C 1
ATOM 975 O O . ARG A 1 133 ? 12.654 -19.142 -1.432 1.00 65.06 133 ARG A O 1
ATOM 982 N N . ARG A 1 134 ? 13.920 -17.402 -0.815 1.00 78.88 134 ARG A N 1
ATOM 983 C CA . ARG A 1 134 ? 12.854 -16.802 -0.011 1.00 78.88 134 ARG A CA 1
ATOM 984 C C . ARG A 1 134 ? 11.785 -16.224 -0.925 1.00 78.88 134 ARG A C 1
ATOM 986 O O . ARG A 1 134 ? 12.079 -15.562 -1.916 1.00 78.88 134 ARG A O 1
ATOM 993 N N . THR A 1 135 ? 10.533 -16.481 -0.571 1.00 90.62 135 THR A N 1
ATOM 994 C CA . THR A 1 135 ? 9.381 -15.874 -1.232 1.00 90.62 135 THR A CA 1
ATOM 995 C C . THR A 1 135 ? 9.431 -14.350 -1.038 1.00 90.62 135 THR A C 1
ATOM 997 O O . THR A 1 135 ? 9.850 -13.898 0.032 1.00 90.62 135 THR A O 1
ATOM 1000 N N . PRO A 1 136 ? 8.978 -13.549 -2.017 1.00 94.00 136 PRO A N 1
ATOM 1001 C CA . PRO A 1 136 ? 8.935 -12.103 -1.922 1.00 94.00 136 PRO A CA 1
ATOM 1002 C C . PRO A 1 136 ? 8.215 -11.660 -0.664 1.00 94.00 136 PRO A C 1
ATOM 1004 O O . PRO A 1 136 ? 7.171 -12.224 -0.293 1.00 94.00 136 PRO A O 1
ATOM 1007 N N . SER A 1 137 ? 8.776 -10.633 -0.036 1.00 94.38 137 SER A N 1
ATOM 1008 C CA . SER A 1 137 ? 8.176 -9.997 1.124 1.00 94.38 137 SER A CA 1
ATOM 1009 C C . SER A 1 137 ? 6.788 -9.447 0.768 1.00 94.38 137 SER A C 1
ATOM 1011 O O . SER A 1 137 ? 6.530 -9.099 -0.389 1.00 94.38 137 SER A O 1
ATOM 1013 N N . PRO A 1 138 ? 5.873 -9.333 1.745 1.00 95.19 138 PRO A N 1
ATOM 1014 C CA . PRO A 1 138 ? 4.548 -8.774 1.500 1.00 95.19 138 PRO A CA 1
ATOM 1015 C C . PRO A 1 138 ? 4.585 -7.394 0.834 1.00 95.19 138 PRO A C 1
ATOM 1017 O O . PRO A 1 138 ? 3.800 -7.147 -0.074 1.00 95.19 138 PRO A O 1
ATOM 1020 N N . ILE A 1 139 ? 5.531 -6.531 1.227 1.00 95.81 139 ILE A N 1
ATOM 1021 C CA . ILE A 1 139 ? 5.658 -5.185 0.655 1.00 95.81 139 ILE A CA 1
ATOM 1022 C C . ILE A 1 139 ? 6.131 -5.212 -0.803 1.00 95.81 139 ILE A C 1
ATOM 1024 O O . ILE A 1 139 ? 5.628 -4.448 -1.619 1.00 95.81 139 ILE A O 1
ATOM 1028 N N . GLN A 1 140 ? 7.029 -6.138 -1.159 1.00 96.00 140 GLN A N 1
ATOM 1029 C CA . GLN A 1 140 ? 7.443 -6.323 -2.551 1.00 96.00 140 GLN A CA 1
ATOM 1030 C C . GLN A 1 140 ? 6.277 -6.797 -3.417 1.00 96.00 140 GLN A C 1
ATOM 1032 O O . GLN A 1 140 ? 6.142 -6.326 -4.533 1.00 96.00 140 GLN A O 1
ATOM 1037 N N . ARG A 1 141 ? 5.409 -7.693 -2.926 1.00 95.88 141 ARG A N 1
ATOM 1038 C CA . ARG A 1 141 ? 4.204 -8.097 -3.681 1.00 95.88 141 ARG A CA 1
ATOM 1039 C C . ARG A 1 141 ? 3.219 -6.947 -3.830 1.00 95.88 141 ARG A C 1
ATOM 1041 O O . ARG A 1 141 ? 2.604 -6.796 -4.879 1.00 95.88 141 ARG A O 1
ATOM 1048 N N . GLU A 1 142 ? 3.087 -6.140 -2.784 1.00 96.75 142 GLU A N 1
ATOM 1049 C CA . GLU A 1 142 ? 2.213 -4.975 -2.803 1.00 96.75 142 GLU A CA 1
ATOM 1050 C C . GLU A 1 142 ? 2.674 -3.930 -3.825 1.00 96.75 142 GLU A C 1
ATOM 1052 O O . GLU A 1 142 ? 1.825 -3.306 -4.449 1.00 96.75 142 GLU A O 1
ATOM 1057 N N . PHE A 1 143 ? 3.982 -3.811 -4.081 1.00 96.56 143 PHE A N 1
ATOM 1058 C CA . PHE A 1 143 ? 4.514 -2.962 -5.152 1.00 96.56 143 PHE A CA 1
ATOM 1059 C C . PHE A 1 143 ? 3.904 -3.313 -6.515 1.00 96.56 143 PHE A C 1
ATOM 1061 O O . PHE A 1 143 ? 3.400 -2.438 -7.212 1.00 96.56 143 PHE A O 1
ATOM 1068 N N . TYR A 1 144 ? 3.866 -4.603 -6.872 1.00 95.94 144 TYR A N 1
ATOM 1069 C CA . TYR A 1 144 ? 3.258 -5.040 -8.134 1.00 95.94 144 TYR A CA 1
ATOM 1070 C C . TYR A 1 144 ? 1.778 -4.667 -8.203 1.00 95.94 144 TYR A C 1
ATOM 1072 O O . TYR A 1 144 ? 1.311 -4.208 -9.235 1.00 95.94 144 TYR A O 1
ATOM 1080 N N . HIS A 1 145 ? 1.041 -4.813 -7.101 1.00 95.00 145 HIS A N 1
ATOM 1081 C CA . HIS A 1 145 ? -0.362 -4.410 -7.060 1.00 95.00 145 HIS A CA 1
ATOM 1082 C C . HIS A 1 145 ? -0.561 -2.896 -7.145 1.00 95.00 145 HIS A C 1
ATOM 1084 O O . HIS A 1 145 ? -1.546 -2.459 -7.722 1.00 95.00 145 HIS A O 1
ATOM 1090 N N . TYR A 1 146 ? 0.330 -2.106 -6.548 1.00 94.19 146 TYR A N 1
ATOM 1091 C CA . TYR A 1 146 ? 0.219 -0.650 -6.530 1.00 94.19 146 TYR A CA 1
ATOM 1092 C C . TYR A 1 146 ? 0.439 -0.040 -7.914 1.00 94.19 146 TYR A C 1
ATOM 1094 O O . TYR A 1 146 ? -0.284 0.869 -8.308 1.00 94.19 146 TYR A O 1
ATOM 1102 N N . PHE A 1 147 ? 1.416 -0.566 -8.652 1.00 93.62 147 PHE A N 1
ATOM 1103 C CA . PHE A 1 147 ? 1.752 -0.125 -10.006 1.00 93.62 147 PHE A CA 1
ATOM 1104 C C . PHE A 1 147 ? 1.027 -0.928 -11.101 1.00 93.62 147 PHE A C 1
ATOM 1106 O O . PHE A 1 147 ? 1.406 -0.841 -12.266 1.00 93.62 147 PHE A O 1
ATOM 1113 N N . ASP A 1 148 ? 0.020 -1.732 -10.732 1.00 94.06 148 ASP A N 1
ATOM 1114 C CA . ASP A 1 148 ? -0.742 -2.609 -11.636 1.00 94.06 148 ASP A CA 1
ATOM 1115 C C . ASP A 1 148 ? 0.149 -3.498 -12.539 1.00 94.06 148 ASP A C 1
ATOM 1117 O O . ASP A 1 148 ? -0.165 -3.808 -13.690 1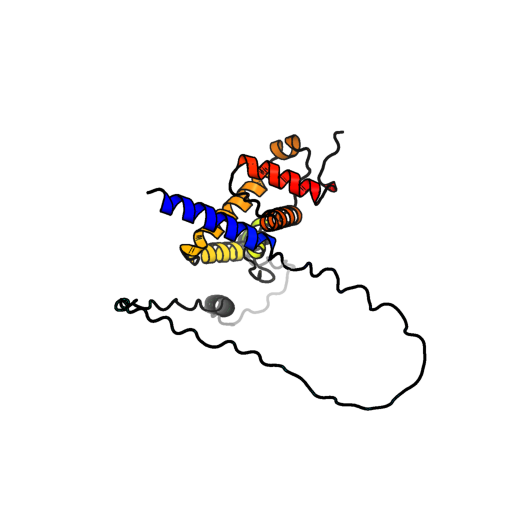.00 94.06 148 ASP A O 1
ATOM 1121 N N . LEU A 1 149 ? 1.285 -3.949 -12.000 1.00 93.69 149 LEU A N 1
ATOM 1122 C CA . LEU A 1 149 ? 2.239 -4.831 -12.663 1.00 93.69 149 LEU A CA 1
ATOM 1123 C C . LEU A 1 149 ? 1.859 -6.301 -12.466 1.00 93.69 149 LEU A C 1
ATOM 1125 O O . LEU A 1 149 ? 1.449 -6.743 -11.390 1.00 93.69 149 LEU A O 1
ATOM 1129 N N . LYS A 1 150 ? 2.088 -7.115 -13.497 1.00 94.50 150 LYS A N 1
ATOM 1130 C CA . LYS A 1 150 ? 1.901 -8.566 -13.408 1.00 94.50 150 LYS A CA 1
ATOM 1131 C C . LYS A 1 150 ? 3.092 -9.210 -12.696 1.00 94.50 150 LYS A C 1
ATOM 1133 O O . LYS A 1 150 ? 4.184 -9.278 -13.254 1.00 94.50 150 LYS A O 1
ATOM 1138 N N . ALA A 1 151 ? 2.875 -9.721 -11.485 1.00 92.94 151 ALA A N 1
ATOM 1139 C CA . ALA A 1 151 ? 3.894 -10.474 -10.756 1.00 92.94 151 ALA A CA 1
ATOM 1140 C C . ALA A 1 151 ? 4.144 -11.849 -11.419 1.00 92.94 151 ALA A C 1
ATOM 1142 O O . ALA A 1 151 ? 3.186 -12.596 -11.645 1.00 92.94 151 ALA A O 1
ATOM 1143 N N . PRO A 1 152 ? 5.401 -12.220 -11.725 1.00 90.56 152 PRO A N 1
ATOM 1144 C CA . PRO A 1 152 ? 5.730 -13.557 -12.213 1.00 90.56 152 PRO A CA 1
ATOM 1145 C C . PRO A 1 152 ? 5.385 -14.658 -11.196 1.00 90.56 152 PRO A C 1
ATOM 1147 O O . PRO A 1 152 ? 5.567 -14.494 -9.987 1.00 90.56 152 PRO A O 1
ATOM 1150 N N . ASN A 1 153 ? 4.926 -15.816 -11.679 1.00 90.62 153 ASN A N 1
ATOM 1151 C CA . ASN A 1 153 ? 4.704 -16.985 -10.824 1.00 90.62 153 ASN A CA 1
ATOM 1152 C C . ASN A 1 153 ? 6.041 -17.502 -10.281 1.00 90.62 153 ASN A C 1
ATOM 1154 O O . ASN A 1 153 ? 6.988 -17.678 -11.042 1.00 90.62 153 ASN A O 1
ATOM 1158 N N . GLY A 1 154 ? 6.106 -17.775 -8.976 1.00 90.69 154 GLY A N 1
ATOM 1159 C CA . GLY A 1 154 ? 7.323 -18.289 -8.341 1.00 90.69 154 GLY A CA 1
ATOM 1160 C C . GLY A 1 154 ? 8.451 -17.264 -8.204 1.00 90.69 154 GLY A C 1
ATOM 1161 O O . GLY A 1 154 ? 9.580 -17.669 -7.946 1.00 90.69 154 GLY A O 1
ATOM 1162 N N . LEU A 1 155 ? 8.149 -15.968 -8.355 1.00 92.06 155 LEU A N 1
ATOM 1163 C CA . LEU A 1 155 ? 9.101 -14.877 -8.154 1.00 92.06 155 LEU A CA 1
ATOM 1164 C C . LEU A 1 155 ? 9.835 -15.055 -6.821 1.00 92.06 155 LEU A C 1
ATOM 1166 O O . LEU A 1 155 ? 9.184 -15.284 -5.801 1.00 92.06 155 LEU A O 1
ATOM 1170 N N . SER A 1 156 ? 11.162 -14.959 -6.827 1.00 93.69 156 SER A N 1
ATOM 1171 C CA . SER A 1 156 ? 11.992 -14.967 -5.618 1.00 93.69 156 SER A CA 1
ATOM 1172 C C . SER A 1 156 ? 12.157 -13.561 -5.034 1.00 93.69 156 SER A C 1
ATOM 1174 O O . SER A 1 156 ? 11.872 -12.554 -5.682 1.00 93.69 156 SER A O 1
ATOM 1176 N N . PHE A 1 157 ? 12.612 -13.470 -3.783 1.00 93.31 157 PHE A N 1
ATOM 1177 C CA . PHE A 1 157 ? 12.876 -12.191 -3.120 1.00 93.31 157 PHE A CA 1
ATOM 1178 C C . PHE A 1 157 ? 13.872 -11.312 -3.895 1.00 93.31 157 PHE A C 1
ATOM 1180 O O . PHE A 1 157 ? 13.617 -10.118 -4.054 1.00 93.31 157 PHE A O 1
ATOM 1187 N N . ASP A 1 158 ? 14.972 -11.895 -4.382 1.00 92.69 158 ASP A N 1
ATOM 1188 C CA . ASP A 1 158 ? 16.033 -11.159 -5.083 1.00 92.69 158 ASP A CA 1
ATOM 1189 C C . ASP A 1 158 ? 15.561 -10.682 -6.462 1.00 92.69 158 ASP A C 1
ATOM 1191 O O . ASP A 1 158 ? 15.788 -9.532 -6.828 1.00 92.69 158 ASP A O 1
ATOM 1195 N N . GLU A 1 159 ? 14.830 -11.524 -7.200 1.00 93.69 159 GLU A N 1
ATOM 1196 C CA . GLU A 1 159 ? 14.224 -11.127 -8.477 1.00 93.69 159 GLU A CA 1
ATOM 1197 C C . GLU A 1 159 ? 13.197 -10.010 -8.279 1.00 93.69 159 GLU A C 1
ATOM 1199 O O . GLU A 1 159 ? 13.183 -9.044 -9.038 1.00 93.69 159 GLU A O 1
ATOM 1204 N N . ALA A 1 160 ? 12.362 -10.100 -7.236 1.00 95.06 160 ALA A N 1
ATOM 1205 C CA . ALA A 1 160 ? 11.413 -9.042 -6.917 1.00 95.06 160 ALA A CA 1
ATOM 1206 C C . ALA A 1 160 ? 12.125 -7.717 -6.629 1.00 95.06 160 ALA A C 1
ATOM 1208 O O . ALA A 1 160 ? 11.671 -6.673 -7.089 1.00 95.06 160 ALA A O 1
ATOM 1209 N N . LEU A 1 161 ? 13.232 -7.763 -5.881 1.00 94.31 161 LEU A N 1
ATOM 1210 C CA . LEU A 1 161 ? 14.031 -6.585 -5.563 1.00 94.31 161 LEU A CA 1
ATOM 1211 C C . LEU A 1 161 ? 14.681 -5.984 -6.815 1.00 94.31 161 LEU A C 1
ATOM 1213 O O . LEU A 1 161 ? 14.606 -4.772 -6.992 1.00 94.31 161 LEU A O 1
ATOM 1217 N N . SER A 1 162 ? 15.247 -6.822 -7.690 1.00 94.06 162 SER A N 1
ATOM 1218 C CA . SER A 1 162 ? 15.842 -6.388 -8.960 1.00 94.06 162 SER A CA 1
ATOM 1219 C C . SER A 1 162 ? 14.814 -5.689 -9.845 1.00 94.06 162 SER A C 1
ATOM 1221 O O . SER A 1 162 ? 15.064 -4.588 -10.312 1.00 94.06 162 SER A O 1
ATOM 1223 N N . VAL A 1 163 ? 13.619 -6.270 -10.010 1.00 93.94 163 VAL A N 1
ATOM 1224 C CA . VAL A 1 163 ? 12.550 -5.660 -10.819 1.00 93.94 163 VAL A CA 1
ATOM 1225 C C . VAL A 1 163 ? 12.095 -4.325 -10.232 1.00 93.94 163 VAL A C 1
ATOM 1227 O O . VAL A 1 163 ? 11.845 -3.387 -10.982 1.00 93.94 163 VAL A O 1
ATOM 1230 N N . ILE A 1 164 ? 11.987 -4.219 -8.904 1.00 94.44 164 ILE A N 1
ATOM 1231 C CA . ILE A 1 164 ? 11.631 -2.956 -8.244 1.00 94.44 164 ILE A CA 1
ATOM 1232 C C . ILE A 1 164 ? 12.710 -1.897 -8.493 1.00 94.44 164 ILE A C 1
ATOM 1234 O O . ILE A 1 164 ? 12.365 -0.755 -8.781 1.00 94.44 164 ILE A O 1
ATOM 1238 N N . HIS A 1 165 ? 13.990 -2.262 -8.393 1.00 94.44 165 HIS A N 1
ATOM 1239 C CA . HIS A 1 165 ? 15.106 -1.355 -8.661 1.00 94.44 165 HIS A CA 1
ATOM 1240 C C . HIS A 1 165 ? 15.098 -0.883 -10.118 1.00 94.44 165 HIS A C 1
ATOM 1242 O O . HIS A 1 165 ? 15.033 0.314 -10.375 1.00 94.44 165 HIS A O 1
ATOM 1248 N N . ASP A 1 166 ? 15.031 -1.820 -11.066 1.00 92.88 166 ASP A N 1
ATOM 1249 C CA . ASP A 1 166 ? 14.987 -1.514 -12.497 1.00 92.88 166 ASP A CA 1
ATOM 1250 C C . ASP A 1 166 ? 13.776 -0.645 -12.857 1.00 92.88 166 ASP A C 1
ATOM 1252 O O . ASP A 1 166 ? 13.862 0.226 -13.720 1.00 92.88 166 ASP A O 1
ATOM 1256 N N . PHE A 1 167 ? 12.628 -0.876 -12.215 1.00 92.75 167 PHE A N 1
ATOM 1257 C CA . PHE A 1 167 ? 11.437 -0.056 -12.413 1.00 92.75 167 PHE A CA 1
ATOM 1258 C C . PHE A 1 167 ? 11.640 1.368 -11.890 1.00 92.75 167 PHE A C 1
ATOM 1260 O O . PHE A 1 167 ? 11.266 2.316 -12.576 1.00 92.75 167 PHE A O 1
ATOM 1267 N N . LYS A 1 168 ? 12.253 1.525 -10.708 1.00 91.88 168 LYS A N 1
ATOM 1268 C CA . LYS A 1 168 ? 12.582 2.838 -10.138 1.00 91.88 168 LYS A CA 1
ATOM 1269 C C . LYS A 1 168 ? 13.545 3.617 -11.038 1.00 91.88 168 LYS A C 1
ATOM 1271 O O . LYS A 1 168 ? 13.291 4.786 -11.292 1.00 91.88 168 LYS A O 1
ATOM 1276 N N . ASP A 1 169 ? 14.572 2.962 -11.576 1.00 91.38 169 ASP A N 1
ATOM 1277 C CA . ASP A 1 169 ? 15.565 3.599 -12.454 1.00 91.38 169 ASP A CA 1
ATOM 1278 C C . ASP A 1 169 ? 14.990 4.016 -13.814 1.00 91.38 169 ASP A C 1
ATOM 1280 O O . ASP A 1 169 ? 15.447 4.978 -14.429 1.00 91.38 169 ASP A O 1
ATOM 1284 N N . ARG A 1 170 ? 13.997 3.272 -14.313 1.00 89.12 170 ARG A N 1
ATOM 1285 C CA . ARG A 1 170 ? 13.361 3.525 -15.615 1.00 89.12 170 ARG A CA 1
ATOM 1286 C C . ARG A 1 170 ? 12.236 4.546 -15.557 1.00 89.12 170 ARG A C 1
ATOM 1288 O O . ARG A 1 170 ? 11.754 4.946 -16.619 1.00 89.12 170 ARG A O 1
ATOM 1295 N N . LEU A 1 171 ? 11.770 4.918 -14.367 1.00 88.44 171 LEU A N 1
ATOM 1296 C CA . LEU A 1 171 ? 10.698 5.892 -14.259 1.00 88.44 171 LEU A CA 1
ATOM 1297 C C . LEU A 1 171 ? 11.181 7.251 -14.764 1.00 88.44 171 LEU A C 1
ATOM 1299 O O . LEU A 1 171 ? 12.264 7.724 -14.425 1.00 88.44 171 LEU A O 1
ATOM 1303 N N . SER A 1 172 ? 10.371 7.865 -15.622 1.00 81.62 172 SER A N 1
ATOM 1304 C CA . SER A 1 172 ? 10.653 9.200 -16.130 1.00 81.62 172 SER A CA 1
ATOM 1305 C C . SER A 1 172 ? 10.571 10.227 -14.993 1.00 81.62 172 SER A C 1
ATOM 1307 O O . SER A 1 172 ? 9.905 9.995 -13.982 1.00 81.62 172 SER A O 1
ATOM 1309 N N . LYS A 1 173 ? 11.197 11.400 -15.168 1.00 76.56 173 LYS A N 1
ATOM 1310 C CA . LYS A 1 173 ? 11.064 12.507 -14.202 1.00 76.56 173 LYS A CA 1
ATOM 1311 C C . LYS A 1 173 ? 9.599 12.894 -13.963 1.00 76.56 173 LYS A C 1
ATOM 1313 O O . LYS A 1 173 ? 9.249 13.251 -12.843 1.00 76.56 173 LYS A O 1
ATOM 1318 N N . ASP A 1 174 ? 8.751 12.763 -14.981 1.00 72.06 174 ASP A N 1
ATOM 1319 C CA . ASP A 1 174 ? 7.322 13.081 -14.901 1.00 72.06 174 ASP A CA 1
ATOM 1320 C C . ASP A 1 174 ? 6.535 12.046 -14.073 1.00 72.06 174 ASP A C 1
ATOM 1322 O O . ASP A 1 174 ? 5.492 12.358 -13.501 1.00 72.06 174 ASP A O 1
ATOM 1326 N N . ASP A 1 175 ? 7.054 10.822 -13.940 1.00 85.56 175 ASP A N 1
ATOM 1327 C CA . ASP A 1 175 ? 6.464 9.760 -13.121 1.00 85.56 175 ASP A CA 1
ATOM 1328 C C . ASP A 1 175 ? 7.025 9.707 -11.689 1.00 85.56 175 ASP A C 1
ATOM 1330 O O . ASP A 1 175 ? 6.525 8.929 -10.870 1.00 85.56 175 ASP A O 1
ATOM 1334 N N . GLN A 1 176 ? 8.020 10.538 -11.353 1.00 86.06 176 GLN A N 1
ATOM 1335 C CA . GLN A 1 176 ? 8.675 10.543 -10.040 1.00 86.06 176 GLN A CA 1
ATOM 1336 C C . GLN A 1 176 ? 7.671 10.708 -8.889 1.00 86.06 176 GLN A C 1
ATOM 1338 O O . GLN A 1 176 ? 7.784 10.038 -7.863 1.00 86.06 176 GLN A O 1
ATOM 1343 N N . GLY A 1 177 ? 6.614 11.501 -9.100 1.00 89.25 177 GLY A N 1
ATOM 1344 C CA . GLY A 1 177 ? 5.553 11.691 -8.109 1.00 89.25 177 GLY A CA 1
ATOM 1345 C C . GLY A 1 177 ? 4.844 10.392 -7.702 1.00 89.25 177 GLY A C 1
ATOM 1346 O O . 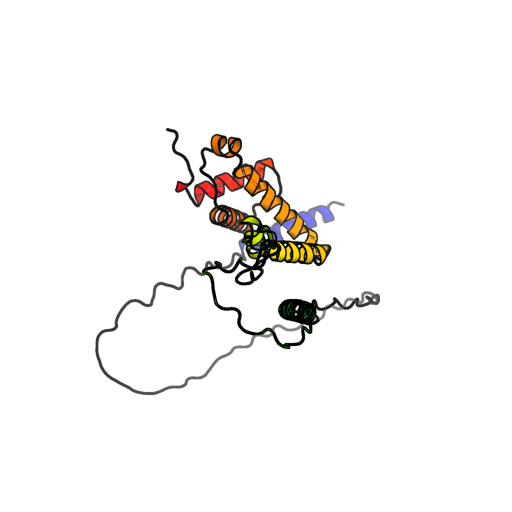GLY A 1 177 ? 4.383 10.276 -6.569 1.00 89.25 177 GLY A O 1
ATOM 1347 N N . LYS A 1 178 ? 4.801 9.371 -8.572 1.00 90.06 178 LYS A N 1
ATOM 1348 C CA . LYS A 1 178 ? 4.240 8.053 -8.224 1.00 90.06 178 LYS A CA 1
ATOM 1349 C C . LYS A 1 178 ? 5.157 7.261 -7.291 1.00 90.06 178 LYS A C 1
ATOM 1351 O O . LYS A 1 178 ? 4.654 6.480 -6.484 1.00 90.06 178 LYS A O 1
ATOM 1356 N N . LEU A 1 179 ? 6.477 7.435 -7.398 1.00 91.44 179 LEU A N 1
ATOM 1357 C CA . LEU A 1 179 ? 7.435 6.817 -6.473 1.00 91.44 179 LEU A CA 1
ATOM 1358 C C . LEU A 1 179 ? 7.360 7.470 -5.101 1.00 91.44 179 LEU A C 1
ATOM 1360 O O . LEU A 1 179 ? 7.301 6.753 -4.107 1.00 91.44 179 LEU A O 1
ATOM 1364 N N . ASP A 1 180 ? 7.273 8.798 -5.054 1.00 90.50 180 ASP A N 1
ATOM 1365 C CA . ASP A 1 180 ? 7.109 9.534 -3.798 1.00 90.50 180 ASP A CA 1
ATOM 1366 C C . ASP A 1 180 ? 5.790 9.149 -3.107 1.00 90.50 180 ASP A C 1
ATOM 1368 O O . ASP A 1 180 ? 5.735 8.922 -1.892 1.00 90.50 180 ASP A O 1
ATOM 1372 N N . GLU A 1 181 ? 4.719 8.992 -3.892 1.00 91.00 181 GLU A N 1
ATOM 1373 C CA . GLU A 1 181 ? 3.437 8.496 -3.398 1.00 91.00 181 GLU A CA 1
ATOM 1374 C C . GLU A 1 181 ? 3.558 7.056 -2.874 1.00 91.00 181 GLU A C 1
ATOM 1376 O O . GLU A 1 181 ? 3.061 6.748 -1.789 1.00 91.00 181 GLU A O 1
ATOM 1381 N N . TRP A 1 182 ? 4.262 6.174 -3.587 1.00 94.19 182 TRP A N 1
ATOM 1382 C CA . TRP A 1 182 ? 4.530 4.814 -3.121 1.00 94.19 182 TRP A CA 1
ATOM 1383 C C . TRP A 1 182 ? 5.336 4.793 -1.815 1.00 94.19 182 TRP A C 1
ATOM 1385 O O . TRP A 1 182 ? 4.974 4.081 -0.878 1.00 94.19 182 TRP A O 1
ATOM 1395 N N . ASP A 1 183 ? 6.398 5.584 -1.702 1.00 92.94 183 ASP A N 1
ATOM 1396 C CA . ASP A 1 183 ? 7.211 5.624 -0.488 1.00 92.94 183 ASP A CA 1
ATOM 1397 C C . ASP A 1 183 ? 6.385 6.159 0.700 1.00 92.94 183 ASP A C 1
ATOM 1399 O O . ASP A 1 183 ? 6.451 5.610 1.808 1.00 92.94 183 ASP A O 1
ATOM 1403 N N . THR A 1 184 ? 5.498 7.131 0.453 1.00 92.56 184 THR A N 1
ATOM 1404 C CA . THR A 1 184 ? 4.507 7.605 1.434 1.00 92.56 184 THR A CA 1
ATOM 1405 C C . THR A 1 184 ? 3.522 6.496 1.820 1.00 92.56 184 THR A C 1
ATOM 1407 O O . THR A 1 184 ? 3.254 6.300 3.008 1.00 92.56 184 THR A O 1
ATOM 1410 N N . TYR A 1 185 ? 3.023 5.719 0.851 1.00 94.06 185 TYR A N 1
ATOM 1411 C CA . TYR A 1 185 ? 2.132 4.571 1.074 1.00 94.06 185 TYR A CA 1
ATOM 1412 C C . TYR A 1 185 ? 2.781 3.539 2.007 1.00 94.06 185 TYR A C 1
ATOM 1414 O O . TYR A 1 185 ? 2.186 3.107 2.999 1.00 94.06 185 TYR A O 1
ATOM 1422 N N . VAL A 1 186 ? 4.037 3.167 1.737 1.00 95.06 186 VAL A N 1
ATOM 1423 C CA . VAL A 1 186 ? 4.780 2.197 2.557 1.00 95.06 186 VAL A CA 1
ATOM 1424 C C . VAL A 1 186 ? 5.033 2.736 3.963 1.00 95.06 186 VAL A C 1
ATOM 1426 O O . VAL A 1 186 ? 4.819 2.019 4.952 1.00 95.06 186 VAL A O 1
ATOM 1429 N N . LYS A 1 187 ? 5.470 3.996 4.069 1.00 94.62 187 LYS A N 1
ATOM 1430 C CA . LYS A 1 187 ? 5.744 4.653 5.350 1.00 94.62 187 LYS A CA 1
ATOM 1431 C C . LYS A 1 187 ? 4.493 4.683 6.223 1.00 94.62 187 LYS A C 1
ATOM 1433 O O . LYS A 1 187 ? 4.524 4.210 7.361 1.00 94.62 187 LYS A O 1
ATOM 1438 N N . LEU A 1 188 ? 3.377 5.139 5.663 1.00 94.75 188 LEU A N 1
ATOM 1439 C CA . LEU A 1 188 ? 2.111 5.263 6.372 1.00 94.75 188 LEU A CA 1
ATOM 1440 C C . LEU A 1 188 ? 1.565 3.899 6.821 1.00 94.75 188 LEU A C 1
ATOM 1442 O O . LEU A 1 188 ? 1.120 3.754 7.962 1.00 94.75 188 LEU A O 1
ATOM 1446 N N . TYR A 1 189 ? 1.663 2.867 5.977 1.00 96.25 189 TYR A N 1
ATOM 1447 C CA . TYR A 1 189 ? 1.299 1.502 6.368 1.00 96.25 189 TYR A CA 1
ATOM 1448 C C . TYR A 1 189 ? 2.114 0.992 7.565 1.00 96.25 189 TYR A C 1
ATOM 1450 O O . TYR A 1 189 ? 1.562 0.378 8.490 1.00 96.25 189 TYR A O 1
ATOM 1458 N N . SER A 1 190 ? 3.429 1.234 7.551 1.00 96.06 190 SER A N 1
ATOM 1459 C CA . SER A 1 190 ? 4.331 0.859 8.644 1.00 96.06 190 SER A CA 1
ATOM 1460 C C . SER A 1 190 ? 3.957 1.588 9.934 1.00 96.06 190 SER A C 1
ATOM 1462 O O . SER A 1 190 ? 3.843 0.966 10.992 1.00 96.06 190 SER A O 1
ATOM 1464 N N . GLU A 1 191 ? 3.674 2.888 9.845 1.00 95.50 191 GLU A N 1
ATOM 1465 C CA . GLU A 1 191 ? 3.280 3.718 10.980 1.00 95.50 191 GLU A CA 1
ATOM 1466 C C . GLU A 1 191 ? 1.963 3.297 11.619 1.00 95.50 191 GLU A C 1
ATOM 1468 O O . GLU A 1 191 ? 1.915 3.131 12.837 1.00 95.50 191 GLU A O 1
ATOM 1473 N N . ILE A 1 192 ? 0.921 3.063 10.818 1.00 95.94 192 ILE A N 1
ATOM 1474 C CA . ILE A 1 192 ? -0.388 2.601 11.305 1.00 95.94 192 ILE A CA 1
ATOM 1475 C C . ILE A 1 192 ? -0.251 1.284 12.076 1.00 95.94 192 ILE A C 1
ATOM 1477 O O . ILE A 1 192 ? -0.931 1.058 13.077 1.00 95.94 192 ILE A O 1
ATOM 1481 N N . ASN A 1 193 ? 0.664 0.416 11.642 1.00 97.06 193 ASN A N 1
ATOM 1482 C CA . ASN A 1 193 ? 0.903 -0.873 12.276 1.00 97.06 193 ASN A CA 1
ATOM 1483 C C . ASN A 1 193 ? 1.885 -0.835 13.460 1.00 97.06 193 ASN A C 1
ATOM 1485 O O . ASN A 1 193 ? 2.074 -1.873 14.109 1.00 97.06 193 ASN A O 1
ATOM 1489 N N . LYS A 1 194 ? 2.469 0.324 13.807 1.00 97.06 194 LYS A N 1
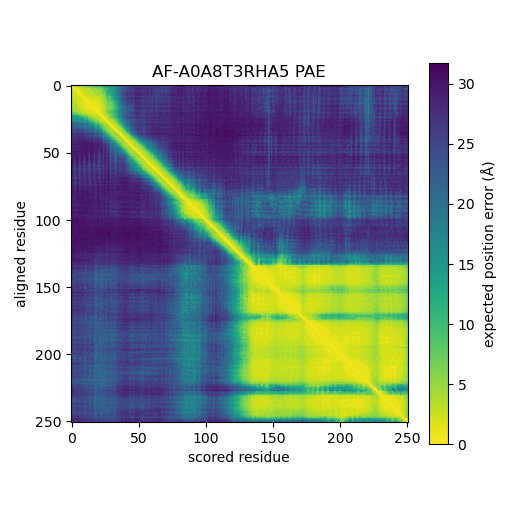ATOM 1490 C CA . LYS A 1 194 ? 3.302 0.457 15.013 1.00 97.06 194 LYS A CA 1
ATOM 1491 C C . LYS A 1 194 ? 2.467 0.127 16.262 1.00 97.06 194 LYS A C 1
ATOM 1493 O O . LYS A 1 194 ? 1.327 0.579 16.376 1.00 97.06 194 LYS A O 1
ATOM 1498 N N . PRO A 1 195 ? 2.996 -0.637 17.238 1.00 96.62 195 PRO A N 1
ATOM 1499 C CA . PRO A 1 195 ? 2.247 -1.014 18.440 1.00 96.62 195 PRO A CA 1
ATOM 1500 C C . PRO A 1 195 ? 1.637 0.167 19.208 1.00 96.62 195 PRO A C 1
ATOM 1502 O O . PRO A 1 195 ? 0.492 0.061 19.633 1.00 96.62 195 PRO A O 1
ATOM 1505 N N . GLY A 1 196 ? 2.362 1.284 19.348 1.00 95.88 196 GLY A N 1
ATOM 1506 C CA . GLY A 1 196 ? 1.854 2.487 20.021 1.00 95.88 196 GLY A CA 1
ATOM 1507 C C . GLY A 1 196 ? 0.645 3.088 19.305 1.00 95.88 196 GLY A C 1
ATOM 1508 O O . GLY A 1 196 ? -0.391 3.299 19.921 1.00 95.88 196 GLY A O 1
ATOM 1509 N N . VAL A 1 197 ? 0.742 3.235 17.982 1.00 95.00 197 VAL A N 1
ATOM 1510 C CA . VAL A 1 197 ? -0.341 3.740 17.128 1.00 95.00 197 VAL A CA 1
ATOM 1511 C C . VAL A 1 197 ? -1.564 2.826 17.216 1.00 95.00 197 VAL A C 1
ATOM 1513 O O . VAL A 1 197 ? -2.658 3.283 17.529 1.00 95.00 197 VAL A O 1
ATOM 1516 N N . ARG A 1 198 ? -1.385 1.510 17.064 1.00 96.06 198 ARG A N 1
ATOM 1517 C CA . ARG A 1 198 ? -2.489 0.541 17.178 1.00 96.06 198 ARG A CA 1
ATOM 1518 C C . ARG A 1 198 ? -3.223 0.613 18.518 1.00 96.06 198 ARG A C 1
ATOM 1520 O O . ARG A 1 198 ? -4.446 0.496 18.537 1.00 96.06 198 ARG A O 1
ATOM 1527 N N . LYS A 1 199 ? -2.502 0.840 19.622 1.00 96.00 199 LYS A N 1
ATOM 1528 C CA . LYS A 1 199 ? -3.104 1.058 20.947 1.00 96.00 199 LYS A CA 1
ATOM 1529 C C . LYS A 1 199 ? -3.889 2.371 20.998 1.00 96.00 199 LYS A C 1
ATOM 1531 O O . LYS A 1 199 ? -5.032 2.352 21.443 1.00 96.00 199 LYS A O 1
ATOM 1536 N N . THR A 1 200 ? -3.325 3.471 20.492 1.00 95.25 200 THR A N 1
ATOM 1537 C CA . THR A 1 200 ? -3.984 4.790 20.452 1.00 95.25 200 THR A CA 1
ATOM 1538 C C . THR A 1 200 ? -5.317 4.751 19.707 1.00 95.25 200 THR A C 1
ATOM 1540 O O . THR A 1 200 ? -6.322 5.210 20.238 1.00 95.25 200 THR A O 1
ATOM 1543 N N . TYR A 1 201 ? -5.359 4.147 18.515 1.00 95.50 201 TYR A N 1
ATOM 1544 C CA . TYR A 1 201 ? -6.599 4.049 17.729 1.00 95.50 201 TYR A CA 1
ATOM 1545 C C . TYR A 1 201 ? -7.459 2.831 18.086 1.00 95.50 201 TYR A C 1
ATOM 1547 O O . TYR A 1 201 ? -8.517 2.640 17.490 1.00 95.50 201 TYR A O 1
ATOM 1555 N N . ARG A 1 202 ? -7.020 2.000 19.044 1.00 95.75 202 ARG A N 1
ATOM 1556 C CA . ARG A 1 202 ? -7.686 0.749 19.444 1.00 95.75 202 ARG A CA 1
ATOM 1557 C C . ARG A 1 202 ? -7.995 -0.152 18.244 1.00 95.75 202 ARG A C 1
ATOM 1559 O O . ARG A 1 202 ? -9.119 -0.616 18.069 1.00 95.75 202 ARG A O 1
ATOM 1566 N N . ILE A 1 203 ? -6.989 -0.391 17.406 1.00 96.56 203 ILE A N 1
ATOM 1567 C CA . ILE A 1 203 ? -7.102 -1.247 16.221 1.00 96.56 203 ILE A CA 1
ATOM 1568 C C . ILE A 1 203 ? -6.171 -2.458 16.298 1.00 96.56 203 ILE A C 1
ATOM 1570 O O . ILE A 1 203 ? -5.062 -2.401 16.832 1.00 96.56 203 ILE A O 1
ATOM 1574 N N . LYS A 1 204 ? -6.606 -3.569 15.706 1.00 96.94 204 LYS A N 1
ATOM 1575 C CA . LYS A 1 204 ? -5.777 -4.750 15.435 1.00 96.94 204 LYS A CA 1
ATOM 1576 C C . LYS A 1 204 ? -4.749 -4.447 14.335 1.00 96.94 204 LYS A C 1
ATOM 1578 O O . LYS A 1 204 ? -4.741 -3.377 13.729 1.00 96.94 204 LYS A O 1
ATOM 1583 N N . LYS A 1 205 ? -3.854 -5.405 14.057 1.00 96.88 205 LYS A N 1
ATOM 1584 C CA . LYS A 1 205 ? -2.929 -5.314 12.912 1.00 96.88 205 LYS A CA 1
ATOM 1585 C C . LYS A 1 205 ? -3.729 -5.157 11.614 1.00 96.88 205 LYS A C 1
ATOM 1587 O O . LYS A 1 205 ? -4.597 -5.978 11.326 1.00 96.88 205 LYS A O 1
ATOM 1592 N N . VAL A 1 206 ? -3.410 -4.134 10.832 1.00 97.62 206 VAL A N 1
ATOM 1593 C CA . VAL A 1 206 ? -4.049 -3.872 9.543 1.00 97.62 206 VAL A CA 1
ATOM 1594 C C . VAL A 1 206 ? -3.379 -4.739 8.480 1.00 97.62 206 VAL A C 1
ATOM 1596 O O . VAL A 1 206 ? -2.154 -4.810 8.409 1.00 97.62 206 VAL A O 1
ATOM 1599 N N . SER A 1 207 ? -4.180 -5.414 7.654 1.00 97.00 207 SER A N 1
ATOM 1600 C CA . SER A 1 207 ? -3.680 -6.147 6.485 1.00 97.00 207 SER A CA 1
ATOM 1601 C C . SER A 1 207 ? -3.499 -5.210 5.287 1.00 97.00 207 SER A C 1
ATOM 1603 O O . SER A 1 207 ? -4.252 -4.246 5.145 1.00 97.00 207 SER A O 1
ATOM 1605 N N . PHE A 1 208 ? -2.565 -5.524 4.384 1.00 96.12 208 PHE A N 1
ATOM 1606 C CA . PHE A 1 208 ? -2.379 -4.764 3.138 1.00 96.12 208 PHE A CA 1
ATOM 1607 C C . PHE A 1 208 ? -3.670 -4.636 2.323 1.00 96.12 208 PHE A C 1
ATOM 1609 O O . PHE A 1 208 ? -3.973 -3.558 1.833 1.00 96.12 208 PHE A O 1
ATOM 1616 N N . SER A 1 209 ? -4.491 -5.689 2.253 1.00 95.94 209 SER A N 1
ATOM 1617 C CA . SER A 1 209 ? -5.766 -5.650 1.525 1.00 95.94 209 SER A CA 1
ATOM 1618 C C . SER A 1 209 ? -6.731 -4.587 2.070 1.00 95.94 209 SER A C 1
ATOM 1620 O O . SER A 1 209 ? -7.288 -3.818 1.287 1.00 95.94 209 SER A O 1
ATOM 1622 N N . ALA A 1 210 ? -6.895 -4.503 3.397 1.00 97.06 210 ALA A N 1
ATOM 1623 C CA . ALA A 1 210 ? -7.751 -3.492 4.022 1.00 97.06 210 ALA A CA 1
ATOM 1624 C C . ALA A 1 210 ? -7.176 -2.077 3.854 1.00 97.06 210 ALA A C 1
ATOM 1626 O O . ALA A 1 210 ? -7.916 -1.140 3.564 1.00 97.06 210 ALA A O 1
ATOM 1627 N N . TYR A 1 211 ? -5.854 -1.939 3.989 1.00 96.88 211 TYR A N 1
ATOM 1628 C CA . TYR A 1 211 ? -5.150 -0.675 3.788 1.00 96.88 211 TYR A CA 1
ATOM 1629 C C . TYR A 1 211 ? -5.304 -0.157 2.349 1.00 96.88 211 TYR A C 1
ATOM 1631 O O . TYR A 1 211 ? -5.764 0.964 2.141 1.00 96.88 211 TYR A O 1
ATOM 1639 N N . ARG A 1 212 ? -5.039 -1.007 1.351 1.00 95.69 212 ARG A N 1
ATOM 1640 C CA . ARG A 1 212 ? -5.204 -0.700 -0.074 1.00 95.69 212 ARG A CA 1
ATOM 1641 C C . ARG A 1 212 ? -6.631 -0.284 -0.413 1.00 95.69 212 ARG A C 1
ATOM 1643 O O . ARG A 1 212 ? -6.831 0.679 -1.147 1.00 95.69 212 ARG A O 1
ATOM 1650 N N . ALA A 1 213 ? -7.626 -0.998 0.118 1.00 95.88 213 ALA A N 1
ATOM 1651 C CA . ALA A 1 213 ? -9.034 -0.670 -0.100 1.00 95.88 213 ALA A CA 1
ATOM 1652 C C . ALA A 1 213 ? -9.388 0.720 0.454 1.00 95.88 213 ALA A C 1
ATOM 1654 O O . ALA A 1 213 ? -10.041 1.500 -0.239 1.00 95.88 213 ALA A O 1
ATOM 1655 N N . ALA A 1 214 ? -8.903 1.050 1.655 1.00 96.00 214 ALA A N 1
ATOM 1656 C CA . ALA A 1 214 ? -9.110 2.359 2.264 1.00 96.00 214 ALA A CA 1
ATOM 1657 C C . ALA A 1 214 ? -8.448 3.485 1.456 1.00 96.00 214 ALA A C 1
ATOM 1659 O O . ALA A 1 214 ? -9.114 4.467 1.136 1.00 96.00 214 ALA A O 1
ATOM 1660 N N . ILE A 1 215 ? -7.182 3.325 1.053 1.00 94.81 215 ILE A N 1
ATOM 1661 C CA . ILE A 1 215 ? -6.470 4.314 0.226 1.00 94.81 215 ILE A CA 1
ATOM 1662 C C . ILE A 1 215 ? -7.168 4.507 -1.125 1.00 94.81 215 ILE A C 1
ATOM 1664 O O . ILE A 1 215 ? -7.394 5.639 -1.545 1.00 94.81 215 ILE A O 1
ATOM 1668 N N . LYS A 1 216 ? -7.583 3.420 -1.791 1.00 93.62 216 LYS A N 1
ATOM 1669 C CA . LYS A 1 216 ? -8.328 3.500 -3.058 1.00 93.62 216 LYS A CA 1
ATOM 1670 C C . LYS A 1 216 ? -9.636 4.275 -2.894 1.00 93.62 216 LYS A C 1
ATOM 1672 O O . LYS A 1 216 ? -9.993 5.052 -3.776 1.00 93.62 216 LYS A O 1
ATOM 1677 N N . GLN A 1 217 ? -10.342 4.079 -1.783 1.00 95.25 217 GLN A N 1
ATOM 1678 C CA . GLN A 1 217 ? -11.578 4.802 -1.505 1.00 95.25 217 GLN A CA 1
ATOM 1679 C C . GLN A 1 217 ? -11.325 6.289 -1.210 1.00 95.25 217 GLN A C 1
ATOM 1681 O O . GLN A 1 217 ? -12.058 7.129 -1.718 1.00 95.25 217 GLN A O 1
ATOM 1686 N N . LEU A 1 218 ? -10.265 6.626 -0.471 1.00 93.81 218 LEU A N 1
ATOM 1687 C CA . LEU A 1 218 ? -9.877 8.021 -0.222 1.00 93.81 218 LEU A CA 1
ATOM 1688 C C . LEU A 1 218 ? -9.499 8.749 -1.518 1.00 93.81 218 LEU A C 1
ATOM 1690 O O . LEU A 1 218 ? -9.966 9.861 -1.748 1.00 93.81 218 LEU A O 1
ATOM 1694 N N . LYS A 1 219 ? -8.749 8.085 -2.411 1.00 91.12 219 LYS A N 1
ATOM 1695 C CA . LYS A 1 219 ? -8.435 8.611 -3.750 1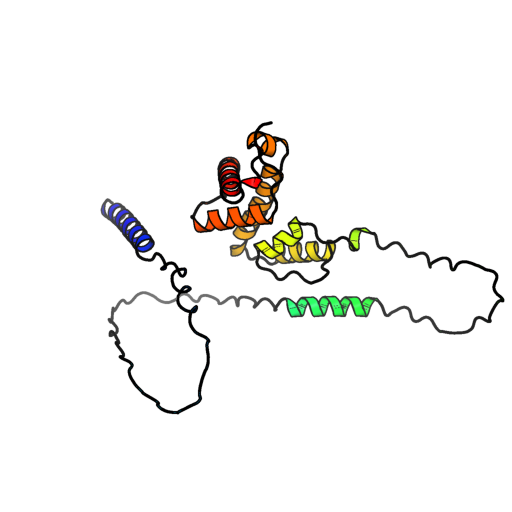.00 91.12 219 LYS A CA 1
ATOM 1696 C C . LYS A 1 219 ? -9.703 8.902 -4.560 1.00 91.12 219 LYS A C 1
ATOM 1698 O O . LYS A 1 219 ? -9.796 9.951 -5.185 1.00 91.12 219 LYS A O 1
ATOM 1703 N N . LYS A 1 220 ? -10.699 8.005 -4.523 1.00 93.75 220 LYS A N 1
ATOM 1704 C CA . LYS A 1 220 ? -12.000 8.216 -5.191 1.00 93.75 220 LYS A CA 1
ATOM 1705 C C . LYS A 1 220 ? -12.786 9.395 -4.619 1.00 93.75 220 LYS A C 1
ATOM 1707 O O . LYS A 1 220 ? -13.533 10.033 -5.348 1.00 93.75 220 LYS A O 1
ATOM 1712 N N . GLU A 1 221 ? -12.624 9.673 -3.331 1.00 93.25 221 GLU A N 1
ATOM 1713 C CA . GLU A 1 221 ? -13.263 10.798 -2.638 1.00 93.25 221 GLU A CA 1
ATOM 1714 C C . GLU A 1 221 ? -12.510 12.123 -2.838 1.00 93.25 221 GLU A C 1
ATOM 1716 O O . GLU A 1 221 ? -12.904 13.139 -2.273 1.00 93.25 221 GLU A O 1
ATOM 1721 N N . GLY A 1 222 ? -11.426 12.126 -3.624 1.00 89.56 222 GLY A N 1
ATOM 1722 C CA . GLY A 1 222 ? -10.577 13.299 -3.825 1.00 89.56 222 GLY A CA 1
ATOM 1723 C C . GLY A 1 222 ? -9.789 13.699 -2.576 1.00 89.56 222 GLY A C 1
ATOM 1724 O O . GLY A 1 222 ? -9.233 14.794 -2.527 1.00 89.56 222 GLY A O 1
ATOM 1725 N N . GLN A 1 223 ? -9.733 12.837 -1.554 1.00 86.31 223 GLN A N 1
ATOM 1726 C CA . GLN A 1 223 ? -8.980 13.112 -0.338 1.00 86.31 223 GLN A CA 1
ATOM 1727 C C . GLN A 1 223 ? -7.502 12.798 -0.556 1.00 86.31 223 GLN A C 1
ATOM 1729 O O . GLN A 1 223 ? -7.103 11.653 -0.791 1.00 86.31 223 GLN A O 1
ATOM 1734 N N . VAL A 1 224 ? -6.684 13.842 -0.455 1.00 75.56 224 VAL A N 1
ATOM 1735 C CA . VAL A 1 224 ? -5.229 13.747 -0.528 1.00 75.56 224 VAL A CA 1
ATOM 1736 C C . VAL A 1 224 ? -4.701 13.284 0.826 1.00 75.56 224 VAL A C 1
ATOM 1738 O O . VAL A 1 224 ? -4.999 13.871 1.861 1.00 75.56 224 VAL A O 1
ATOM 1741 N N . TRP A 1 225 ? -3.902 12.224 0.812 1.00 72.38 225 TRP A N 1
ATOM 1742 C CA . TRP A 1 225 ? -3.286 11.618 1.997 1.00 72.38 225 TRP A CA 1
ATOM 1743 C C . TRP A 1 225 ? -1.765 11.874 2.034 1.00 72.38 225 TRP A C 1
ATOM 1745 O O . TRP A 1 225 ? -1.002 11.131 2.649 1.00 72.38 225 TRP A O 1
ATOM 1755 N N . ALA A 1 226 ? -1.318 12.943 1.368 1.00 64.69 226 ALA A N 1
ATOM 1756 C CA . ALA A 1 226 ? 0.087 13.309 1.181 1.00 64.69 226 ALA A CA 1
ATOM 1757 C C . ALA A 1 226 ? 0.709 14.090 2.368 1.00 64.69 226 ALA A C 1
ATOM 1759 O O . ALA A 1 226 ? 1.671 14.826 2.183 1.00 64.69 226 ALA A O 1
ATOM 1760 N N . GLY A 1 227 ? 0.184 13.946 3.593 1.00 62.72 227 GLY A N 1
ATOM 1761 C CA . GLY A 1 227 ? 0.699 14.628 4.796 1.00 62.72 227 GLY A CA 1
ATOM 1762 C C . GLY A 1 227 ? 0.754 13.727 6.034 1.00 62.72 227 GLY A C 1
ATOM 1763 O O . GLY A 1 227 ? -0.195 13.018 6.335 1.00 62.72 227 GLY A O 1
ATOM 1764 N N . GLU A 1 228 ? 1.846 13.737 6.792 1.00 63.34 228 GLU A N 1
ATOM 1765 C CA . GLU A 1 228 ? 2.192 12.634 7.708 1.00 63.34 228 GLU A CA 1
ATOM 1766 C C . GLU A 1 228 ? 1.209 12.393 8.877 1.00 63.34 228 GLU A C 1
ATOM 1768 O O . GLU A 1 228 ? 0.820 11.253 9.137 1.00 63.34 228 GLU A O 1
ATOM 1773 N N . LYS A 1 229 ? 0.762 13.444 9.581 1.00 66.44 229 LYS A N 1
ATOM 1774 C CA . LYS A 1 229 ? -0.130 13.285 10.749 1.00 66.44 229 LYS A CA 1
ATOM 1775 C C . LYS A 1 229 ? -1.602 13.161 10.368 1.00 66.44 229 LYS A C 1
ATOM 1777 O O . LYS A 1 229 ? -2.238 12.179 10.752 1.00 66.44 229 LYS A O 1
ATOM 1782 N N . ASP A 1 230 ? -2.125 14.109 9.598 1.00 78.62 230 ASP A N 1
ATOM 1783 C CA . ASP A 1 230 ? -3.559 14.155 9.282 1.00 78.62 230 ASP A CA 1
ATOM 1784 C C . ASP A 1 230 ? -3.979 12.974 8.401 1.00 78.62 230 ASP A C 1
ATOM 1786 O O . ASP A 1 230 ? -5.050 12.391 8.588 1.00 78.62 230 ASP A O 1
ATOM 1790 N N . SER A 1 231 ? -3.091 12.521 7.512 1.00 85.50 231 SER A N 1
ATOM 1791 C CA . SER A 1 231 ? -3.384 11.374 6.646 1.00 85.50 231 SER A CA 1
ATOM 1792 C C . SER A 1 231 ? -3.460 10.068 7.422 1.00 85.50 231 SER A C 1
ATOM 1794 O O . SER A 1 231 ? -4.223 9.179 7.052 1.00 85.50 231 SER A O 1
ATOM 1796 N N . ARG A 1 232 ? -2.733 9.938 8.537 1.00 93.25 232 ARG A N 1
ATOM 1797 C CA . ARG A 1 232 ? -2.818 8.746 9.385 1.00 93.25 232 ARG A CA 1
ATOM 1798 C C . ARG A 1 232 ? -4.188 8.616 10.031 1.00 93.25 232 ARG A C 1
ATOM 1800 O O . ARG A 1 232 ? -4.784 7.542 9.960 1.00 93.25 232 ARG A O 1
ATOM 1807 N N . ASP A 1 233 ? -4.701 9.693 10.615 1.00 93.88 233 ASP A N 1
ATOM 1808 C CA . ASP A 1 233 ? -6.023 9.712 11.245 1.00 93.88 233 ASP A CA 1
ATOM 1809 C C . ASP A 1 233 ? -7.122 9.406 10.230 1.00 93.88 233 ASP A C 1
ATOM 1811 O O . ASP A 1 233 ? -7.997 8.576 10.491 1.00 93.88 233 ASP A O 1
ATOM 1815 N N . LEU A 1 234 ? -7.052 10.044 9.059 1.00 94.88 234 LEU A N 1
ATOM 1816 C CA . LEU A 1 234 ? -8.000 9.839 7.968 1.00 94.88 234 LEU A CA 1
ATOM 1817 C C . LEU A 1 234 ? -8.000 8.387 7.489 1.00 94.88 234 LEU A C 1
ATOM 1819 O O . LEU A 1 234 ? -9.059 7.757 7.415 1.00 94.88 234 LEU A O 1
ATOM 1823 N N . VAL A 1 235 ? -6.820 7.818 7.234 1.00 95.44 235 VAL A N 1
ATOM 1824 C CA . VAL A 1 235 ? -6.704 6.439 6.752 1.00 95.44 235 VAL A CA 1
ATOM 1825 C C . VAL A 1 235 ? -7.169 5.441 7.806 1.00 95.44 235 VAL A C 1
ATOM 1827 O O . VAL A 1 235 ? -7.906 4.514 7.475 1.00 95.44 235 VAL A O 1
ATOM 1830 N N . VAL A 1 236 ? -6.829 5.634 9.083 1.00 96.06 236 VAL A N 1
ATOM 1831 C CA . VAL A 1 236 ? -7.308 4.753 10.160 1.00 96.06 236 VAL A CA 1
ATOM 1832 C C . VAL A 1 236 ? -8.826 4.828 10.311 1.00 96.06 236 VAL A C 1
ATOM 1834 O O . VAL A 1 236 ? -9.476 3.780 10.354 1.00 96.06 236 VAL A O 1
ATOM 1837 N N . LYS A 1 237 ? -9.413 6.034 10.330 1.00 95.81 237 LYS A N 1
ATOM 1838 C CA . LYS A 1 237 ? -10.875 6.211 10.352 1.00 95.81 237 LYS A CA 1
ATOM 1839 C C . LYS A 1 237 ? -11.527 5.477 9.182 1.00 95.81 237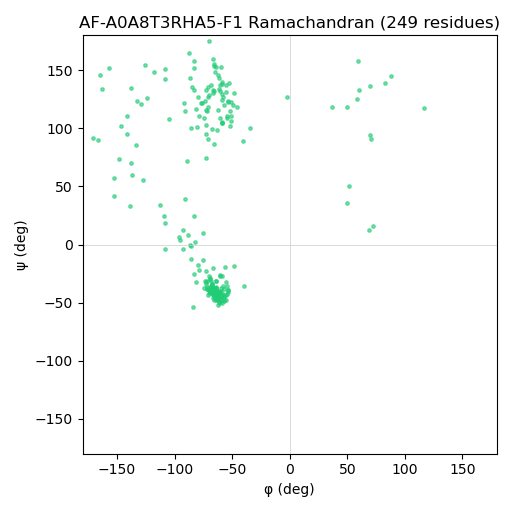 LYS A C 1
ATOM 1841 O O . LYS A 1 237 ? -12.508 4.759 9.382 1.00 95.81 237 LYS A O 1
ATOM 1846 N N . LYS A 1 238 ? -10.943 5.581 7.984 1.00 97.00 238 LYS A N 1
ATOM 1847 C CA . LYS A 1 238 ? -11.448 4.896 6.791 1.00 97.00 238 LYS A CA 1
ATOM 1848 C C . LYS A 1 238 ? -11.351 3.375 6.892 1.00 97.00 238 LYS A C 1
ATOM 1850 O O . LYS A 1 238 ? -12.313 2.681 6.568 1.00 97.00 238 LYS A O 1
ATOM 1855 N N . ILE A 1 239 ? -10.231 2.852 7.388 1.00 96.88 239 ILE A N 1
ATOM 1856 C CA . ILE A 1 239 ? -10.040 1.413 7.610 1.00 96.88 239 ILE A CA 1
ATOM 1857 C C . ILE A 1 239 ? -11.081 0.876 8.594 1.00 96.88 239 ILE A C 1
ATOM 1859 O O . ILE A 1 239 ? -11.668 -0.170 8.330 1.00 96.88 239 ILE A O 1
ATOM 1863 N N . ILE A 1 240 ? -11.335 1.576 9.703 1.00 97.00 240 ILE A N 1
ATOM 1864 C CA . ILE A 1 240 ? -12.332 1.154 10.698 1.00 97.00 240 ILE A CA 1
ATOM 1865 C C . ILE A 1 240 ? -13.737 1.165 10.089 1.00 97.00 240 ILE A C 1
ATOM 1867 O O . ILE A 1 240 ? -14.483 0.211 10.291 1.00 97.00 240 ILE A O 1
ATOM 1871 N N . ALA A 1 241 ? -14.080 2.197 9.313 1.00 96.94 241 ALA A N 1
ATOM 1872 C CA . ALA A 1 241 ? -15.377 2.290 8.648 1.00 96.94 241 ALA A CA 1
ATOM 1873 C C . ALA A 1 241 ? -15.614 1.131 7.660 1.00 96.94 241 ALA A C 1
ATOM 1875 O O . ALA A 1 241 ? -16.703 0.568 7.622 1.00 96.94 241 ALA A O 1
ATOM 1876 N N . MET A 1 242 ? -14.593 0.741 6.888 1.00 96.69 242 MET A N 1
ATOM 1877 C CA . MET A 1 242 ? -14.702 -0.342 5.899 1.00 96.69 242 MET A CA 1
ATOM 1878 C C . MET A 1 242 ? -14.522 -1.746 6.497 1.00 96.69 242 MET A C 1
ATOM 1880 O O . MET A 1 242 ? -14.997 -2.732 5.934 1.00 96.69 242 MET A O 1
ATOM 1884 N N . ALA A 1 243 ? -13.805 -1.868 7.615 1.00 96.06 243 ALA A N 1
ATOM 1885 C CA . ALA A 1 243 ? -13.481 -3.139 8.254 1.00 96.06 243 ALA A CA 1
ATOM 1886 C C . ALA A 1 243 ? -13.640 -3.046 9.787 1.00 96.06 243 ALA A C 1
ATOM 1888 O O . ALA A 1 243 ? -12.647 -3.146 10.516 1.00 96.06 243 ALA A O 1
ATOM 1889 N N . PRO A 1 244 ? -14.881 -2.935 10.304 1.00 94.81 244 PRO A N 1
ATOM 1890 C CA . PRO A 1 244 ? -15.146 -2.686 11.726 1.00 94.81 244 PRO A CA 1
ATOM 1891 C C . PRO A 1 244 ? -14.592 -3.774 12.654 1.00 94.81 244 PRO A C 1
ATOM 1893 O O . PRO A 1 244 ? -14.195 -3.480 13.775 1.00 94.81 244 PRO A O 1
ATOM 1896 N N . ARG A 1 245 ? -14.435 -5.012 12.162 1.00 93.94 245 ARG A N 1
ATOM 1897 C CA . ARG A 1 245 ? -13.783 -6.136 12.870 1.00 93.94 245 ARG A CA 1
ATOM 1898 C C . ARG A 1 245 ? -12.347 -5.862 13.347 1.00 93.94 245 ARG A C 1
ATOM 1900 O O . ARG A 1 245 ? -11.812 -6.612 14.170 1.00 93.94 245 ARG A O 1
ATOM 1907 N N . LEU A 1 246 ? -11.689 -4.854 12.766 1.00 93.19 246 LEU A N 1
ATOM 1908 C CA . LEU A 1 246 ? -10.352 -4.416 13.164 1.00 93.19 246 LEU A CA 1
ATOM 1909 C C . LEU A 1 246 ? -10.375 -3.531 14.407 1.00 93.19 246 LEU A C 1
ATOM 1911 O O . LEU A 1 246 ? -9.329 -3.392 15.035 1.00 93.19 246 LEU A O 1
ATOM 1915 N N . LYS A 1 247 ? -11.526 -2.963 14.776 1.00 93.94 247 LYS A N 1
ATOM 1916 C CA . LYS A 1 247 ? -11.691 -2.246 16.035 1.00 93.94 247 LYS A CA 1
ATOM 1917 C C . LYS A 1 247 ? -11.571 -3.247 17.181 1.00 93.94 247 LYS A C 1
ATOM 1919 O O . LYS A 1 247 ? -12.179 -4.317 17.162 1.00 93.94 247 LYS A O 1
ATOM 1924 N N . THR A 1 248 ? -10.742 -2.917 18.155 1.00 88.75 248 THR A N 1
ATOM 1925 C CA . THR A 1 248 ? -10.646 -3.660 19.405 1.00 88.75 248 THR A CA 1
ATOM 1926 C C . THR A 1 248 ? -11.624 -3.003 20.366 1.00 88.75 248 THR A C 1
ATOM 1928 O O . THR A 1 248 ? -11.471 -1.824 20.696 1.00 88.75 248 THR A O 1
ATOM 1931 N N . GLU A 1 249 ? -12.661 -3.730 20.767 1.00 78.69 249 GLU A N 1
ATOM 1932 C CA . GLU A 1 249 ? -13.488 -3.311 21.897 1.00 78.69 249 GLU A CA 1
ATOM 1933 C C . GLU A 1 249 ? -12.586 -3.264 23.131 1.00 78.69 249 GLU A C 1
ATOM 1935 O O . GLU A 1 249 ? -11.719 -4.124 23.302 1.00 78.69 249 GLU A O 1
ATOM 1940 N N . ALA A 1 250 ? -12.684 -2.185 23.907 1.00 65.62 250 ALA A N 1
ATOM 1941 C CA . ALA A 1 250 ? -11.901 -2.070 25.127 1.00 65.62 250 ALA A CA 1
ATOM 1942 C C . ALA A 1 250 ? -12.337 -3.203 26.060 1.00 65.62 250 ALA A C 1
ATOM 1944 O O . ALA A 1 250 ? -13.512 -3.261 26.415 1.00 65.62 250 ALA A O 1
ATOM 1945 N N . ALA A 1 251 ? -11.407 -4.109 26.358 1.00 54.88 251 ALA A N 1
ATOM 1946 C CA . ALA A 1 251 ? -11.546 -5.051 27.458 1.00 54.88 251 ALA A CA 1
ATOM 1947 C C . ALA A 1 251 ? -11.428 -4.303 28.789 1.00 54.88 251 ALA A C 1
ATOM 1949 O O . ALA A 1 251 ? -10.645 -3.319 28.826 1.00 54.88 251 ALA A O 1
#

Sequence (251 aa):
MDIIIALGIFGALLFWVFIITNKPADPTLIENQTKATRGSGAPLPEQRAGDRQQPESKPAPMKVGGDVAAPLEATGHAAGRGRPMPEVLAEIRKANAAAMSPFGLPARGLAPQPAGPVTPAEPDRKSVPRQKRRTPSPIQREFYHYFDLKAPNGLSFDEALSVIHDFKDRLSKDDQGKLDEWDTYVKLYSEINKPGVRKTYRIKKVSFSAYRAAIKQLKKEGQVWAGEKDSRDLVVKKIIAMAPRLKTEAA

Foldseek 3Di:
DVVVVVVVVVVVVVVVVVVVVPPPPDPPPPDDPPDDDDDDDDDDDDDDDDDDDDDDDDDDDDDDDDDDDDDDDDDDPPDPPPDPPVVVVVVVVVVVVVVVPDPPDDDDDDDDDDDDPDPPPPPPPPPPPVQQQAAADPLLVVVCVLVVHDDDPSDTNVNSVVVVVVVQVPDDPVCVVSVLVSVVLVVLLVVCQPPVNCVVQQFARDDPVLLVVLVVVCVVVVHDLNDRPVSSVSSSVSSCVVPVVRHHDDD

pLDDT: mean 72.75, std 20.05, range [36.19, 97.62]

Solvent-accessible surface area (backbone atoms only — not comparable to full-atom values): 16677 Å² total; per-residue (Å²): 123,67,68,63,58,54,52,54,56,53,52,53,52,52,52,52,52,50,57,67,70,66,57,79,79,77,82,83,81,80,82,86,86,86,86,78,88,92,73,86,85,90,82,87,80,86,87,78,92,78,82,88,81,87,82,90,80,86,80,82,86,82,86,78,90,75,95,72,80,84,83,77,86,74,81,80,75,76,75,76,76,72,76,63,69,74,56,60,58,52,52,56,54,53,58,58,60,62,73,73,70,78,83,85,74,82,93,75,89,80,81,90,75,88,81,71,98,68,75,77,75,72,74,82,66,75,68,72,59,75,67,65,73,31,67,50,51,71,68,60,55,45,49,29,64,73,72,73,46,86,76,65,87,86,52,27,32,60,59,50,50,49,52,52,49,55,50,61,72,67,50,48,84,88,48,45,64,58,53,55,50,47,55,49,50,55,50,51,56,55,51,58,56,32,71,69,48,19,60,75,73,33,36,54,85,76,50,70,69,54,52,52,53,31,52,54,51,34,53,75,70,70,51,83,63,91,46,82,67,69,28,48,57,52,48,51,54,41,33,39,73,78,40,56,87,39,49,51,76,85,126

Secondary structure (DSSP, 8-state):
-HHHHHHHHHHHHHHHHHHHHT-PPPGGGS-SS--S---------------------------------------------PPPHHHHHHHHHHHHHHTT----------PPPPPP-------------GGGGPPPPHHHHHHHHHTT--PPTT--HHHHHHHHHHHHHH--GGGHHHHHHHHHHHHHHHHHTSHHHHHHTTB-PPPHHHHHHHHHHHHHTT----SHHHHHHHHHHHHHHH-GGGB----

Radius of gyration: 31.81 Å; Cα contacts (8 Å, |Δi|>4): 95; chains: 1; bounding box: 78×100×68 Å